Protein 1X3E (pdb70)

Foldseek 3Di:
DFAKDKAKAFWQFQWDWDADPVGKIKTKTKGWGWDDPVDDTDDTDIAIEMETHVQNVCSNVPGGGGFIKMWMFTKDKDWDDDPDIDMDIHGHTPDMDGDPPPHDDDDDDD/DDFAKDKAKAFWQWQWDWDADPVRKIKTKTKGWGWDWDQPPPDDGIDTDDTDIAIEMEIHPLRVVSNVPGGGGFIKMWMFGWDWDWDADPVGDIDIDIHGHTPDMDGDPPPHDDDDDDD

Nearest PDB structures (foldseek):
  1x3e-assembly1_A-2  TM=1.009E+00  e=1.153E-20  Mycolicibacterium smegmatis
  7ym1-assembly1_B  TM=8.583E-01  e=1.745E-10  Staphylococcus aureus subsp. aureus ED98
  6bhw-assembly1_A  TM=8.903E-01  e=6.611E-10  Bacillus subtilis subsp. subtilis str. 168
  5odn-assembly1_F  TM=8.442E-01  e=5.343E-10  Salinibacter ruber DSM 13855
  6irq-assembly1_C  TM=8.441E-01  e=3.998E-08  Pseudomonas aeruginosa PAO1

Sequence (229 aa):
GDTTITVVGNLTADPELRFTPSGAAVANFTVASTPRMEWKDGEALFLRCNIWREAAENVAESLTRGSRVIVTGRLKQRSFETREKRTVVEVEVDEIGPSLRYATAKVNKAAGDTTITVVGNLTADPELRFTPSGAAVANFTVASTPRMFDRQSGEWKDGEALFLRCNIWREAAENVAESLTRGSRVIVTGRLKQRSFETREGEKRTVVEVEVDEIGPSLRYATAKVNKA

Structure (mmCIF, N/CA/C/O backbone):
data_1X3E
#
_entry.id   1X3E
#
_cell.length_a   78.620
_cell.length_b   78.620
_cell.length_c   79.834
_cell.angle_alpha   90.00
_cell.angle_beta   90.00
_cell.angle_gamma   120.00
#
_symmetry.space_group_name_H-M   'P 31 2 1'
#
loop_
_entity.id
_entity.type
_entity.pdbx_description
1 polymer 'Single-strand binding protein'
2 non-polymer 'CADMIUM ION'
3 water water
#
loop_
_atom_site.group_PDB
_atom_site.id
_atom_site.type_symbol
_atom_site.label_atom_id
_atom_site.label_alt_id
_atom_site.label_comp_id
_atom_site.label_asym_id
_atom_site.label_entity_id
_atom_site.label_seq_id
_atom_site.pdbx_PDB_ins_code
_atom_site.Cartn_x
_atom_site.Cartn_y
_atom_site.Cartn_z
_atom_site.occupancy
_atom_site.B_iso_or_equiv
_atom_site.auth_seq_id
_atom_site.auth_comp_id
_atom_site.auth_asym_id
_atom_site.auth_atom_id
_atom_site.pdbx_PDB_model_num
ATOM 1 N N . GLY A 1 3 ? 27.637 22.427 41.690 1.00 30.46 3 GLY A N 1
ATOM 2 C CA . GLY A 1 3 ? 27.997 23.567 42.582 1.00 30.82 3 GLY A CA 1
ATOM 3 C C . GLY A 1 3 ? 27.690 24.891 41.897 1.00 30.50 3 GLY A C 1
ATOM 4 O O . GLY A 1 3 ? 27.813 25.962 42.510 1.00 30.57 3 GLY A O 1
ATOM 5 N N . ASP A 1 4 ? 27.299 24.808 40.623 1.00 29.97 4 ASP A N 1
ATOM 6 C CA . ASP A 1 4 ? 26.967 25.982 39.850 1.00 30.02 4 ASP A CA 1
ATOM 7 C C . ASP A 1 4 ? 25.566 26.371 40.191 1.00 28.42 4 ASP A C 1
ATOM 8 O O . ASP A 1 4 ? 24.687 25.513 40.251 1.00 29.54 4 ASP A O 1
ATOM 13 N N . THR A 1 5 ? 25.363 27.676 40.335 1.00 25.90 5 THR A N 1
ATOM 14 C CA . THR A 1 5 ? 24.080 28.240 40.655 1.00 24.05 5 THR A CA 1
ATOM 15 C C . THR A 1 5 ? 23.344 28.408 39.364 1.00 24.10 5 THR A C 1
ATOM 16 O O . THR A 1 5 ? 23.794 29.116 38.499 1.00 23.30 5 THR A O 1
ATOM 20 N N . THR A 1 6 ? 22.217 27.737 39.223 1.00 24.33 6 THR A N 1
ATOM 21 C CA . THR A 1 6 ? 21.430 27.868 38.019 1.00 25.47 6 THR A CA 1
ATOM 22 C C . THR A 1 6 ? 20.208 28.777 38.237 1.00 25.65 6 THR A C 1
ATOM 23 O O . THR A 1 6 ? 19.755 29.002 39.351 1.00 25.05 6 THR A O 1
ATOM 27 N N . ILE A 1 7 ? 19.698 29.288 37.130 1.00 25.42 7 ILE A N 1
ATOM 28 C CA . ILE A 1 7 ? 18.572 30.165 37.144 1.00 26.06 7 ILE A CA 1
ATOM 29 C C . ILE A 1 7 ? 17.755 29.951 35.893 1.00 25.45 7 ILE A C 1
ATOM 30 O O . ILE A 1 7 ? 18.285 29.608 34.819 1.00 24.16 7 ILE A O 1
ATOM 35 N N . THR A 1 8 ? 16.449 30.107 36.055 1.00 25.24 8 THR A N 1
ATOM 36 C CA . THR A 1 8 ? 15.518 30.150 34.954 1.00 25.62 8 THR A CA 1
ATOM 37 C C . THR A 1 8 ? 14.900 31.536 34.988 1.00 26.16 8 THR A C 1
ATOM 38 O O . THR A 1 8 ? 14.444 31.990 36.037 1.00 26.14 8 THR A O 1
ATOM 42 N N . VAL A 1 9 ? 14.938 32.239 33.860 1.00 26.08 9 VAL A N 1
ATOM 43 C CA . VAL A 1 9 ? 14.245 33.515 33.745 1.00 26.11 9 VAL A CA 1
ATOM 44 C C . VAL A 1 9 ? 13.333 33.577 32.524 1.00 25.94 9 VAL A C 1
ATOM 45 O O . VAL A 1 9 ? 13.680 33.103 31.435 1.00 24.69 9 VAL A O 1
ATOM 49 N N . VAL A 1 10 ? 12.153 34.158 32.743 1.00 25.20 10 VAL A N 1
ATOM 50 C CA . VAL A 1 10 ? 11.167 34.402 31.701 1.00 25.82 10 VAL A CA 1
ATOM 51 C C . VAL A 1 10 ? 11.043 35.926 31.524 1.00 25.63 10 VAL A C 1
ATOM 52 O O . VAL A 1 10 ? 10.814 36.662 32.484 1.00 26.29 10 VAL A O 1
ATOM 56 N N . GLY A 1 11 ? 11.165 36.402 30.300 1.00 25.37 11 GLY A N 1
ATOM 57 C CA . GLY A 1 11 ? 10.960 37.826 30.063 1.00 25.18 11 GLY A CA 1
ATOM 58 C C . GLY A 1 11 ? 11.100 38.191 28.612 1.00 24.37 11 GLY A C 1
ATOM 59 O O . GLY A 1 11 ? 11.059 37.315 27.769 1.00 23.97 11 GLY A O 1
ATOM 60 N N . ASN A 1 12 ? 11.239 39.481 28.329 1.00 24.07 12 ASN A N 1
ATOM 61 C CA . ASN A 1 12 ? 11.306 39.982 26.965 1.00 24.02 12 ASN A CA 1
ATOM 62 C C . ASN A 1 12 ? 12.661 40.590 26.615 1.00 23.72 12 ASN A C 1
ATOM 63 O O . ASN A 1 12 ? 13.270 41.296 27.425 1.00 23.28 12 ASN A O 1
ATOM 68 N N . LEU A 1 13 ? 13.151 40.311 25.404 1.00 23.19 13 LEU A N 1
ATOM 69 C CA . LEU A 1 13 ? 14.441 40.855 25.009 1.00 23.62 13 LEU A CA 1
ATOM 70 C C . LEU A 1 13 ? 14.306 42.361 25.009 1.00 23.27 13 LEU A C 1
ATOM 71 O O . LEU A 1 13 ? 13.308 42.885 24.482 1.00 21.95 13 LEU A O 1
ATOM 76 N N . THR A 1 14 ? 15.288 43.067 25.568 1.00 23.17 14 THR A N 1
ATOM 77 C CA . THR A 1 14 ? 15.217 44.530 25.554 1.00 24.08 14 THR A CA 1
ATOM 78 C C . THR A 1 14 ? 15.583 45.052 24.181 1.00 24.51 14 THR A C 1
ATOM 79 O O . THR A 1 14 ? 15.302 46.205 23.850 1.00 24.88 14 THR A O 1
ATOM 83 N N . ALA A 1 15 ? 16.289 44.231 23.419 1.00 25.37 15 ALA A N 1
ATOM 84 C CA . ALA A 1 15 ? 16.759 44.622 22.087 1.00 25.77 15 ALA A CA 1
ATOM 85 C C . ALA A 1 15 ? 17.069 43.380 21.319 1.00 25.90 15 ALA A C 1
ATOM 86 O O . ALA A 1 15 ? 17.208 42.306 21.915 1.00 25.89 15 ALA A O 1
ATOM 88 N N . ASP A 1 16 ? 17.159 43.536 20.001 1.00 25.63 16 ASP A N 1
ATOM 89 C CA . ASP A 1 16 ? 17.542 42.464 19.107 1.00 26.27 16 ASP A CA 1
ATOM 90 C C . ASP A 1 16 ? 18.885 41.888 19.566 1.00 26.20 16 ASP A C 1
ATOM 91 O O . ASP A 1 16 ? 19.781 42.644 19.973 1.00 26.06 16 ASP A O 1
ATOM 96 N N . PRO A 1 17 ? 19.026 40.568 19.507 1.00 26.13 17 PRO A N 1
ATOM 97 C CA . PRO A 1 17 ? 20.288 39.927 19.902 1.00 26.69 17 PRO A CA 1
ATOM 98 C C . PRO A 1 17 ? 21.432 40.425 18.998 1.00 26.81 17 PRO A C 1
ATOM 99 O O . PRO A 1 17 ? 21.209 40.638 17.796 1.00 26.09 17 PRO A O 1
ATOM 103 N N . GLU A 1 18 ? 22.607 40.646 19.579 1.00 26.70 18 GLU A N 1
ATOM 104 C CA . GLU A 1 18 ? 23.775 41.092 18.820 1.00 27.02 18 GLU A CA 1
ATOM 105 C C . GLU A 1 18 ? 24.660 39.877 18.584 1.00 26.60 18 GLU A C 1
ATOM 106 O O . GLU A 1 18 ? 25.213 39.311 19.539 1.00 26.74 18 GLU A O 1
ATOM 112 N N . LEU A 1 19 ? 24.774 39.466 17.324 1.00 26.07 19 LEU A N 1
ATOM 113 C CA . LEU A 1 19 ? 25.618 38.342 16.935 1.00 26.17 19 LEU A CA 1
ATOM 114 C C . LEU A 1 19 ? 27.009 38.795 16.493 1.00 26.72 19 LEU A C 1
ATOM 115 O O . LEU A 1 19 ? 27.161 39.686 15.636 1.00 26.24 19 LEU A O 1
ATOM 120 N N . ARG A 1 20 ? 28.015 38.155 17.073 1.00 27.27 20 ARG A N 1
ATOM 121 C CA . ARG A 1 20 ? 29.400 38.356 16.663 1.00 28.05 20 ARG A CA 1
ATOM 122 C C . ARG A 1 20 ? 30.152 37.046 16.509 1.00 28.11 20 ARG A C 1
ATOM 123 O O . ARG A 1 20 ? 29.635 35.979 16.791 1.00 27.80 20 ARG A O 1
ATOM 131 N N . PHE A 1 21 ? 31.394 37.151 16.057 1.00 29.05 21 PHE A N 1
ATOM 132 C CA . PHE A 1 21 ? 32.294 36.000 15.941 1.00 29.27 21 PHE A CA 1
ATOM 133 C C . PHE A 1 21 ? 33.612 36.331 16.630 1.00 28.97 21 PHE A C 1
ATOM 134 O O . PHE A 1 21 ? 34.175 37.393 16.415 1.00 29.63 21 PHE A O 1
ATOM 142 N N . THR A 1 22 ? 34.068 35.457 17.515 1.00 28.69 22 THR A N 1
ATOM 143 C CA . THR A 1 22 ? 35.345 35.673 18.177 1.00 28.50 22 THR A CA 1
ATOM 144 C C . THR A 1 22 ? 36.392 35.718 17.072 1.00 28.37 22 THR A C 1
ATOM 145 O O . THR A 1 22 ? 36.123 35.271 15.958 1.00 28.13 22 THR A O 1
ATOM 149 N N . PRO A 1 23 ? 37.580 36.245 17.348 1.00 28.44 23 PRO A N 1
ATOM 150 C CA . PRO A 1 23 ? 38.666 36.164 16.363 1.00 28.55 23 PRO A CA 1
ATOM 151 C C . PRO A 1 23 ? 38.886 34.715 15.873 1.00 28.55 23 PRO A C 1
ATOM 152 O O . PRO A 1 23 ? 39.286 34.513 14.724 1.00 28.38 23 PRO A O 1
ATOM 156 N N . SER A 1 24 ? 38.591 33.740 16.737 1.00 28.53 24 SER A N 1
ATOM 157 C CA . SER A 1 24 ? 38.705 32.311 16.417 1.00 28.48 24 SER A CA 1
ATOM 158 C C . SER A 1 24 ? 37.698 31.819 15.372 1.00 28.13 24 SER A C 1
ATOM 159 O O . SER A 1 24 ? 37.951 30.838 14.674 1.00 28.39 24 SER A O 1
ATOM 162 N N . GLY A 1 25 ? 36.560 32.492 15.276 1.00 27.57 25 GLY A N 1
ATOM 163 C CA . GLY A 1 25 ? 35.523 32.145 14.318 1.00 27.34 25 GLY A CA 1
ATOM 164 C C . GLY A 1 25 ? 34.243 31.647 14.980 1.00 27.23 25 GLY A C 1
ATOM 165 O O . GLY A 1 25 ? 33.280 31.300 14.288 1.00 27.15 25 GLY A O 1
ATOM 166 N N . ALA A 1 26 ? 34.234 31.627 16.316 1.00 26.94 26 ALA A N 1
ATOM 167 C CA . ALA A 1 26 ? 33.127 31.104 17.108 1.00 26.42 26 ALA A CA 1
ATOM 168 C C . ALA A 1 26 ? 32.022 32.133 17.228 1.00 25.90 26 ALA A C 1
ATOM 169 O O . ALA A 1 26 ? 32.269 33.298 17.538 1.00 25.87 26 ALA A O 1
ATOM 171 N N . ALA A 1 27 ? 30.795 31.684 17.017 1.00 24.82 27 ALA A N 1
ATOM 172 C CA . ALA A 1 27 ? 29.646 32.570 17.062 1.00 24.30 27 ALA A CA 1
ATOM 173 C C . ALA A 1 27 ? 29.269 32.826 18.512 1.00 23.45 27 ALA A C 1
ATOM 174 O O . ALA A 1 27 ? 29.270 31.907 19.326 1.00 23.82 27 ALA A O 1
ATOM 176 N N . VAL A 1 28 ? 28.972 34.076 18.839 1.00 22.45 28 VAL A N 1
ATOM 177 C CA . VAL A 1 28 ? 28.464 34.419 20.163 1.00 21.93 28 VAL A CA 1
ATOM 178 C C . VAL A 1 28 ? 27.316 35.420 20.032 1.00 22.27 28 VAL A C 1
ATOM 179 O O . VAL A 1 28 ? 27.359 36.312 19.185 1.00 21.30 28 VAL A O 1
ATOM 183 N N . ALA A 1 29 ? 26.276 35.243 20.852 1.00 22.77 29 ALA A N 1
ATOM 184 C CA . ALA A 1 29 ? 25.152 36.172 20.905 1.00 23.42 29 ALA A CA 1
ATOM 185 C C . ALA A 1 29 ? 24.985 36.773 22.287 1.00 23.81 29 ALA A C 1
ATOM 186 O O . ALA A 1 29 ? 25.000 36.065 23.292 1.00 24.99 29 ALA A O 1
ATOM 188 N N . ASN A 1 30 ? 24.760 38.076 22.327 1.00 23.47 30 ASN A N 1
ATOM 189 C CA . ASN A 1 30 ? 24.467 38.754 23.560 1.00 23.43 30 ASN A CA 1
ATOM 190 C C . ASN A 1 30 ? 23.074 39.361 23.484 1.00 23.94 30 ASN A C 1
ATOM 191 O O . ASN A 1 30 ? 22.701 39.956 22.481 1.00 23.79 30 ASN A O 1
ATOM 196 N N . PHE A 1 31 ? 22.322 39.198 24.556 1.00 24.06 31 PHE A N 1
ATOM 197 C CA . PHE A 1 31 ? 21.019 39.817 24.687 1.00 24.82 31 PHE A CA 1
ATOM 198 C C . PHE A 1 31 ? 20.694 40.007 26.16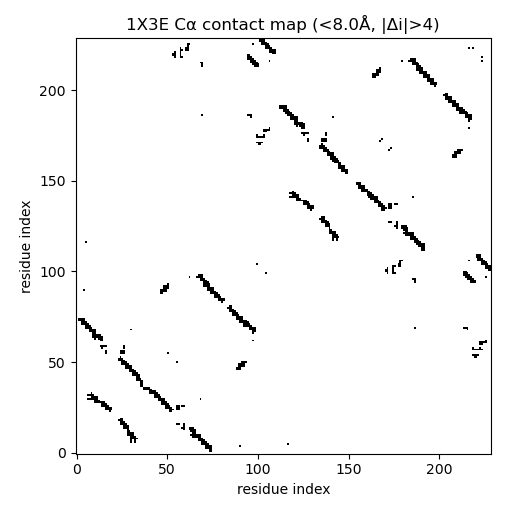3 1.00 25.02 31 PHE A C 1
ATOM 199 O O . PHE A 1 31 ? 21.225 39.319 27.016 1.00 24.98 31 PHE A O 1
ATOM 207 N N . THR A 1 32 ? 19.768 40.910 26.456 1.00 25.78 32 THR A N 1
ATOM 208 C CA . THR A 1 32 ? 19.341 41.126 27.809 1.00 25.16 32 THR A CA 1
ATOM 209 C C . THR A 1 32 ? 17.880 40.812 27.952 1.00 25.38 32 THR A C 1
ATOM 210 O O . THR A 1 32 ? 17.063 41.302 27.202 1.00 26.06 32 THR A O 1
ATOM 214 N N . VAL A 1 33 ? 17.548 40.007 28.953 1.00 25.33 33 VAL A N 1
ATOM 215 C CA . VAL A 1 33 ? 16.164 39.659 29.243 1.00 25.73 33 VAL A CA 1
ATOM 216 C C . VAL A 1 33 ? 15.592 40.577 30.337 1.00 25.24 33 VAL A C 1
ATOM 217 O O . VAL A 1 33 ? 16.135 40.651 31.439 1.00 24.39 33 VAL A O 1
ATOM 221 N N . ALA A 1 34 ? 14.512 41.283 30.005 1.00 24.50 34 ALA A N 1
ATOM 222 C CA . ALA A 1 34 ? 13.764 42.075 30.976 1.00 24.29 34 ALA A CA 1
ATOM 223 C C . ALA A 1 34 ? 12.603 41.259 31.509 1.00 23.51 34 ALA A C 1
ATOM 224 O O . ALA A 1 34 ? 11.718 40.876 30.768 1.00 23.56 34 ALA A O 1
ATOM 226 N N . SER A 1 35 ? 12.631 40.962 32.781 1.00 23.05 35 SER A N 1
ATOM 227 C CA . SER A 1 35 ? 11.577 40.193 33.393 1.00 23.60 35 SER A CA 1
ATOM 228 C C . SER A 1 35 ? 10.743 41.149 34.235 1.00 24.02 35 SER A C 1
ATOM 229 O O . SER A 1 35 ? 11.210 41.654 35.203 1.00 22.41 35 SER A O 1
ATOM 232 N N . THR A 1 36 ? 9.508 41.398 33.843 1.00 25.19 36 THR A N 1
ATOM 233 C CA . THR A 1 36 ? 8.634 42.285 34.599 1.00 25.82 36 THR A CA 1
ATOM 234 C C . THR A 1 36 ? 7.488 41.429 35.124 1.00 25.55 36 THR A C 1
ATOM 235 O O . THR A 1 36 ? 6.558 41.077 34.380 1.00 25.88 36 THR A O 1
ATOM 239 N N . PRO A 1 37 ? 7.577 41.066 36.397 1.00 24.92 37 PRO A N 1
ATOM 240 C CA . PRO A 1 37 ? 6.486 40.357 37.062 1.00 25.23 37 PRO A CA 1
ATOM 241 C C . PRO A 1 37 ? 5.227 41.227 37.061 1.00 25.15 37 PRO A C 1
ATOM 242 O O . PRO A 1 37 ? 5.362 42.448 37.089 1.00 24.44 37 PRO A O 1
ATOM 246 N N . ARG A 1 38 ? 4.053 40.601 37.006 1.00 25.64 38 ARG A N 1
ATOM 247 C CA . ARG A 1 38 ? 2.764 41.280 37.204 1.00 25.94 38 ARG A CA 1
ATOM 248 C C . ARG A 1 38 ? 1.839 40.419 38.073 1.00 26.08 38 ARG A C 1
ATOM 249 O O . ARG A 1 38 ? 1.969 39.192 38.110 1.00 26.11 38 ARG A O 1
ATOM 251 N N . MET A 1 39 ? 0.914 41.061 38.779 1.00 26.34 39 MET A N 1
ATOM 252 C CA . MET A 1 39 ? -0.108 40.345 39.563 1.00 26.62 39 MET A CA 1
ATOM 253 C C . MET A 1 39 ? -1.423 41.090 39.558 1.00 26.37 39 MET A C 1
ATOM 254 O O . MET A 1 39 ? -2.412 40.573 40.058 1.00 27.00 39 MET A O 1
ATOM 256 N N . GLU A 1 46 ? -2.960 42.372 35.246 1.00 29.46 46 GLU A N 1
ATOM 257 C CA . GLU A 1 46 ? -3.288 43.721 34.790 1.00 29.37 46 GLU A CA 1
ATOM 258 C C . GLU A 1 46 ? -3.522 44.678 35.966 1.00 29.37 46 GLU A C 1
ATOM 259 O O . GLU A 1 46 ? -4.509 45.421 36.014 1.00 29.27 46 GLU A O 1
ATOM 261 N N . TRP A 1 47 ? -2.590 44.637 36.908 1.00 29.41 47 TRP A N 1
ATOM 262 C CA . TRP A 1 47 ? -2.597 45.496 38.080 1.00 29.34 47 TRP A CA 1
ATOM 263 C C . TRP A 1 47 ? -1.247 45.320 38.781 1.00 29.54 47 TRP A C 1
ATOM 264 O O . TRP A 1 47 ? -0.896 44.218 39.219 1.00 29.53 47 TRP A O 1
ATOM 266 N N . LYS A 1 48 ? -0.488 46.409 38.837 1.00 29.65 48 LYS A N 1
ATOM 267 C CA . LYS A 1 48 ? 0.792 46.481 39.540 1.00 29.50 48 LYS A CA 1
ATOM 268 C C . LYS A 1 48 ? 1.901 45.614 38.947 1.00 29.45 48 LYS A C 1
ATOM 269 O O . LYS A 1 48 ? 2.006 44.411 39.233 1.00 29.37 48 LYS A O 1
ATOM 275 N N . ASP A 1 49 ? 2.729 46.256 38.120 1.00 29.33 49 ASP A N 1
ATOM 276 C CA . ASP A 1 49 ? 4.036 45.736 37.731 1.00 29.03 49 ASP A CA 1
ATOM 277 C C . ASP A 1 49 ? 4.907 45.662 38.974 1.00 28.80 49 ASP A C 1
ATOM 278 O O . ASP A 1 49 ? 4.828 46.528 39.841 1.00 28.50 49 ASP A O 1
ATOM 283 N N . GLY A 1 50 ? 5.730 44.625 39.062 1.00 28.82 50 GLY A N 1
ATOM 284 C CA . GLY A 1 50 ? 6.769 44.526 40.077 1.00 28.99 50 GLY A CA 1
ATOM 285 C C . GLY A 1 50 ? 8.052 45.154 39.568 1.00 29.08 50 GLY A C 1
ATOM 286 O O . GLY A 1 50 ? 8.061 45.763 38.497 1.00 28.95 50 GLY A O 1
ATOM 287 N N . GLU A 1 51 ? 9.129 45.017 40.334 1.00 29.32 51 GLU A N 1
ATOM 288 C CA . GLU A 1 51 ? 10.425 45.484 39.865 1.00 29.73 51 GLU A CA 1
ATOM 289 C C . GLU A 1 51 ? 10.890 44.633 38.666 1.00 29.80 51 GLU A C 1
ATOM 290 O O . GLU A 1 51 ? 10.749 43.409 38.658 1.00 29.79 51 GLU A O 1
ATOM 292 N N . ALA A 1 52 ? 11.489 45.379 37.746 1.00 30.10 52 ALA A N 1
ATOM 293 C CA . ALA A 1 52 ? 11.772 44.906 36.392 1.00 30.38 52 ALA A CA 1
ATOM 294 C C . ALA A 1 52 ? 13.040 44.044 36.184 1.00 30.83 52 ALA A C 1
ATOM 295 O O . ALA A 1 52 ? 12.944 42.909 35.754 1.00 32.13 52 ALA A O 1
ATOM 297 N N . LEU A 1 53 ? 14.117 43.782 36.878 1.00 30.88 53 LEU A N 1
ATOM 298 C CA . LEU A 1 53 ? 15.140 42.692 36.635 1.00 30.05 53 LEU A CA 1
ATOM 299 C C . LEU A 1 53 ? 15.575 42.515 35.157 1.00 28.48 53 LEU A C 1
ATOM 300 O O . LEU A 1 53 ? 14.872 41.940 34.344 1.00 26.72 53 LEU A O 1
ATOM 305 N N . PHE A 1 54 ? 16.781 42.973 34.837 1.00 27.29 54 PHE A N 1
ATOM 306 C CA . PHE A 1 54 ? 17.338 42.940 33.491 1.00 26.28 54 PHE A CA 1
ATOM 307 C C . PHE A 1 54 ? 18.585 42.089 33.582 1.00 26.60 54 PHE A C 1
ATOM 308 O O . PHE A 1 54 ? 19.579 42.493 34.212 1.00 26.17 54 PHE A O 1
ATOM 316 N N . LEU A 1 55 ? 18.525 40.898 32.989 1.00 25.90 55 LEU A N 1
ATOM 317 C CA . LEU A 1 55 ? 19.644 39.978 33.003 1.00 26.23 55 LEU A CA 1
ATOM 318 C C . LEU A 1 55 ? 20.351 39.899 31.665 1.00 25.60 55 LEU A C 1
ATOM 319 O O . LEU A 1 55 ? 19.799 39.431 30.696 1.00 25.48 55 LEU A O 1
ATOM 324 N N . ARG A 1 56 ? 21.594 40.338 31.660 1.00 24.92 56 ARG A N 1
ATOM 325 C CA . ARG A 1 56 ? 22.500 40.141 30.550 1.00 24.97 56 ARG A CA 1
ATOM 326 C C . ARG A 1 56 ? 22.719 38.649 30.337 1.00 24.76 56 ARG A C 1
ATOM 327 O O . ARG A 1 56 ? 22.951 37.906 31.288 1.00 25.85 56 ARG A O 1
ATOM 335 N N . CYS A 1 57 ? 22.639 38.219 29.088 1.00 25.02 57 CYS A N 1
ATOM 336 C CA . CYS A 1 57 ? 22.773 36.819 28.725 1.00 24.75 57 CYS A CA 1
ATOM 337 C C . CYS A 1 57 ? 23.799 36.672 27.605 1.00 25.17 57 CYS A C 1
ATOM 338 O O . CYS A 1 57 ? 23.852 37.500 26.684 1.00 24.45 57 CYS A O 1
ATOM 341 N N . ASN A 1 58 ? 24.619 35.622 27.696 1.00 26.02 58 ASN A N 1
ATOM 342 C CA . ASN A 1 58 ? 25.453 35.191 26.571 1.00 26.95 58 ASN A CA 1
ATOM 343 C C . ASN A 1 58 ? 25.277 33.695 26.223 1.00 26.54 58 ASN A C 1
ATOM 344 O O . ASN A 1 58 ? 25.061 32.866 27.086 1.00 24.25 58 ASN A O 1
ATOM 349 N N . ILE A 1 59 ? 25.346 33.379 24.928 1.00 26.79 59 ILE A N 1
ATOM 350 C CA . ILE A 1 59 ? 25.234 31.996 24.446 1.00 27.60 59 ILE A CA 1
ATOM 351 C C . ILE A 1 59 ? 26.157 31.789 23.258 1.00 28.62 59 ILE A C 1
ATOM 352 O O . ILE A 1 59 ? 26.480 32.742 22.572 1.00 29.06 59 ILE A O 1
ATOM 357 N N . TRP A 1 60 ? 26.575 30.552 23.017 1.00 29.95 60 TRP A N 1
ATOM 358 C CA . TRP A 1 60 ? 27.615 30.261 22.033 1.00 30.83 60 TRP A CA 1
ATOM 359 C C . TRP A 1 60 ? 27.206 29.208 21.008 1.00 30.46 60 TRP A C 1
ATOM 360 O O . TRP A 1 60 ? 26.227 28.518 21.183 1.00 30.74 60 TRP A O 1
ATOM 371 N N . ARG A 1 61 ? 27.994 29.099 19.942 1.00 30.78 61 ARG A N 1
ATOM 372 C CA . ARG A 1 61 ? 27.859 28.051 18.921 1.00 30.72 61 ARG A CA 1
ATOM 373 C C . ARG A 1 61 ? 26.613 28.247 18.040 1.00 29.86 61 ARG A C 1
ATOM 374 O O . ARG A 1 61 ? 26.182 29.370 17.812 1.00 29.56 61 ARG A O 1
ATOM 382 N N . GLU A 1 62 ? 26.058 27.151 17.540 1.00 29.10 62 GLU A N 1
ATOM 383 C CA . GLU A 1 62 ? 24.906 27.182 16.646 1.00 28.67 62 GLU A CA 1
ATOM 384 C C . GLU A 1 62 ? 23.719 27.871 17.298 1.00 27.12 62 GLU A C 1
ATOM 385 O O . GLU A 1 62 ? 22.966 28.595 16.635 1.00 26.23 62 GLU A O 1
ATOM 391 N N . ALA A 1 63 ? 23.572 27.647 18.605 1.00 25.94 63 ALA A N 1
ATOM 392 C CA . ALA A 1 63 ? 22.510 28.248 19.391 1.00 24.58 63 ALA A CA 1
ATOM 393 C C . ALA A 1 63 ? 22.522 29.764 19.264 1.00 23.77 63 ALA A C 1
ATOM 394 O O . ALA A 1 63 ? 21.460 30.383 19.129 1.00 23.67 63 ALA A O 1
ATOM 396 N N . ALA A 1 64 ? 23.724 30.348 19.343 1.00 22.31 64 ALA A N 1
ATOM 397 C CA . ALA A 1 64 ? 23.951 31.770 19.103 1.00 21.43 64 ALA A CA 1
ATOM 398 C C . ALA A 1 64 ? 23.347 32.223 17.770 1.00 20.84 64 ALA A C 1
ATOM 399 O O . ALA A 1 64 ? 22.556 33.179 17.741 1.00 19.85 64 ALA A O 1
ATOM 401 N N . GLU A 1 65 ? 23.684 31.525 16.688 1.00 20.10 65 GLU A N 1
ATOM 402 C CA . GLU A 1 65 ? 23.118 31.837 15.375 1.00 20.98 65 GLU A CA 1
ATOM 403 C C . GLU A 1 65 ? 21.587 31.633 15.298 1.00 21.60 65 GLU A C 1
ATOM 404 O O . GLU A 1 65 ? 20.882 32.423 14.682 1.00 21.15 65 GLU A O 1
ATOM 410 N N . ASN A 1 66 ? 21.069 30.591 15.939 1.00 22.30 66 ASN A N 1
ATOM 411 C CA . ASN A 1 66 ? 19.631 30.356 15.920 1.00 23.30 66 ASN A CA 1
ATOM 412 C C . ASN A 1 66 ? 18.842 31.457 16.675 1.00 23.81 66 ASN A C 1
ATOM 413 O O . ASN A 1 66 ? 17.759 31.871 16.252 1.00 23.43 66 ASN A O 1
ATOM 418 N N . VAL A 1 67 ? 19.425 31.940 17.757 1.00 24.65 67 VAL A N 1
ATOM 419 C CA . VAL A 1 67 ? 18.873 33.032 18.544 1.00 24.94 67 VAL A CA 1
ATOM 420 C C . VAL A 1 67 ? 18.785 34.293 17.674 1.00 25.64 67 VAL A C 1
ATOM 421 O O . VAL A 1 67 ? 17.741 34.952 17.629 1.00 25.48 67 VAL A O 1
ATOM 425 N N . ALA A 1 68 ? 19.883 34.621 16.987 1.00 25.78 68 ALA A N 1
ATOM 426 C CA . ALA A 1 68 ? 19.980 35.842 16.203 1.00 26.13 68 ALA A CA 1
ATOM 427 C C . ALA A 1 68 ? 19.003 35.812 15.034 1.00 27.16 68 ALA A C 1
ATOM 428 O O . ALA A 1 68 ? 18.440 36.843 14.641 1.00 27.43 68 ALA A O 1
ATOM 430 N N . GLU A 1 69 ? 18.813 34.622 14.478 1.00 27.42 69 GLU A N 1
ATOM 431 C CA . GLU A 1 69 ? 17.880 34.412 13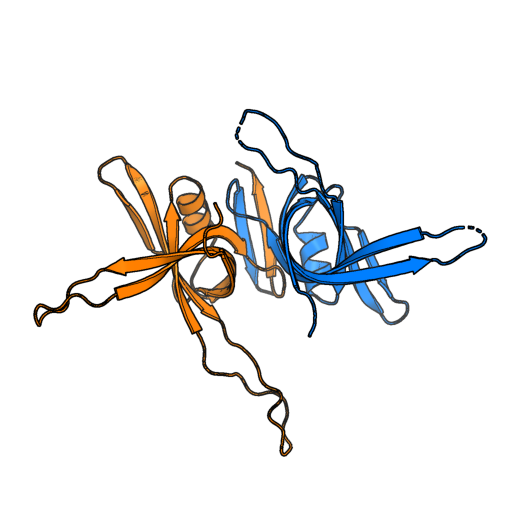.381 1.00 27.74 69 GLU A CA 1
ATOM 432 C C . GLU A 1 69 ? 16.402 34.403 13.823 1.00 27.37 69 GLU A C 1
ATOM 433 O O . GLU A 1 69 ? 15.528 34.777 13.050 1.00 25.70 69 GLU A O 1
ATOM 439 N N . SER A 1 70 ? 16.141 33.992 15.061 1.00 26.20 70 SER A N 1
ATOM 440 C CA . SER A 1 70 ? 14.778 33.683 15.496 1.00 26.68 70 SER A CA 1
ATOM 441 C C . SER A 1 70 ? 14.164 34.728 16.411 1.00 26.24 70 SER A C 1
ATOM 442 O O . SER A 1 70 ? 12.957 34.815 16.486 1.00 27.19 70 SER A O 1
ATOM 445 N N . LEU A 1 71 ? 14.975 35.507 17.124 1.00 25.99 71 LEU A N 1
ATOM 446 C CA . LEU A 1 71 ? 14.457 36.388 18.172 1.00 24.83 71 LEU A CA 1
ATOM 447 C C . LEU A 1 71 ? 14.773 37.843 17.866 1.00 25.35 71 LEU A C 1
ATOM 448 O O . LEU A 1 71 ? 15.767 38.156 17.209 1.00 24.45 71 LEU A O 1
ATOM 453 N N . THR A 1 72 ? 13.918 38.724 18.373 1.00 25.36 72 THR A N 1
ATOM 454 C CA . THR A 1 72 ? 14.089 40.150 18.232 1.00 25.56 72 THR A CA 1
ATOM 455 C C . THR A 1 72 ? 13.752 40.865 19.526 1.00 25.65 72 THR A C 1
ATOM 456 O O . THR A 1 72 ? 13.308 40.246 20.502 1.00 24.75 72 THR A O 1
ATOM 460 N N . ARG A 1 73 ? 13.938 42.180 19.499 1.00 25.57 73 ARG A N 1
ATOM 461 C CA . ARG A 1 73 ? 13.448 43.055 20.543 1.00 26.76 73 ARG A CA 1
ATOM 462 C C . ARG A 1 73 ? 11.972 42.719 20.791 1.00 26.11 73 ARG A C 1
ATOM 463 O O . ARG A 1 73 ? 11.182 42.666 19.878 1.00 25.33 73 ARG A O 1
ATOM 471 N N . GLY A 1 74 ? 11.649 42.428 22.032 1.00 26.21 74 GLY A N 1
ATOM 472 C CA . GLY A 1 74 ? 10.280 42.221 22.435 1.00 26.61 74 GLY A CA 1
ATOM 473 C C . GLY A 1 74 ? 9.913 40.760 22.577 1.00 26.51 74 GLY A C 1
ATOM 474 O O . GLY A 1 74 ? 8.934 40.463 23.246 1.00 27.31 74 GLY A O 1
ATOM 475 N N . SER A 1 75 ? 10.681 39.874 21.945 1.00 26.27 75 SER A N 1
ATOM 476 C CA . SER A 1 75 ? 10.405 38.453 21.924 1.00 26.37 75 SER A CA 1
ATOM 477 C C . SER A 1 75 ? 10.390 37.929 23.335 1.00 26.39 75 SER A C 1
ATOM 478 O O . SER A 1 75 ? 11.323 38.181 24.095 1.00 26.89 75 SER A O 1
ATOM 481 N N . ARG A 1 76 ? 9.336 37.190 23.671 1.00 25.83 76 ARG A N 1
ATOM 482 C CA . ARG A 1 76 ? 9.193 36.577 24.981 1.00 25.17 76 ARG A CA 1
ATOM 483 C C . ARG A 1 76 ? 9.908 35.253 24.975 1.00 24.84 76 ARG A C 1
ATOM 484 O O . ARG A 1 76 ? 9.698 34.414 24.098 1.00 25.39 76 ARG A O 1
ATOM 492 N N . VAL A 1 77 ? 10.781 35.074 25.949 1.00 24.84 77 VAL A N 1
ATOM 493 C CA . VAL A 1 77 ? 11.698 33.961 25.973 1.00 24.47 77 VAL A CA 1
ATOM 494 C C . VAL A 1 77 ? 11.754 33.297 27.320 1.00 24.46 77 VAL A C 1
ATOM 495 O O . VAL A 1 77 ? 11.478 33.897 28.339 1.00 24.37 77 VAL A O 1
ATOM 499 N N . ILE A 1 78 ? 12.122 32.029 27.297 1.00 24.81 78 ILE A N 1
ATOM 500 C CA 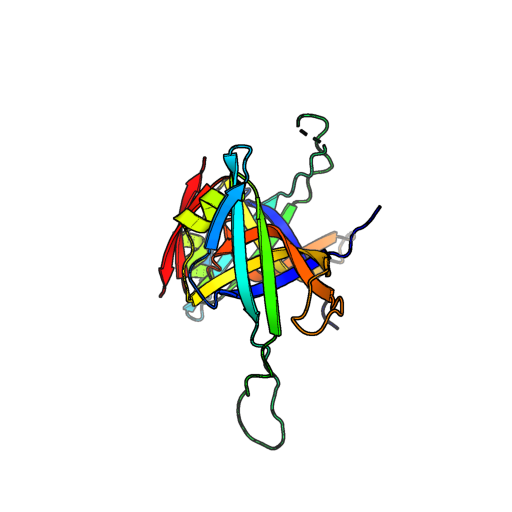. ILE A 1 78 ? 12.395 31.242 28.490 1.00 24.62 78 ILE A CA 1
ATOM 501 C C . ILE A 1 78 ? 13.883 30.924 28.408 1.00 24.66 78 ILE A C 1
ATOM 502 O O . ILE A 1 78 ? 14.327 30.377 27.411 1.00 24.79 78 ILE A O 1
ATOM 507 N N . VAL A 1 79 ? 14.628 31.263 29.459 1.00 24.06 79 VAL A N 1
ATOM 508 C CA . VAL A 1 79 ? 16.069 31.113 29.494 1.00 24.30 79 VAL A CA 1
ATOM 509 C C . VAL A 1 79 ? 16.472 30.382 30.760 1.00 24.15 79 VAL A C 1
ATOM 510 O O . VAL A 1 79 ? 16.061 30.768 31.846 1.00 24.10 79 VAL A O 1
ATOM 514 N N . THR A 1 80 ? 17.257 29.317 30.607 1.00 23.59 80 THR A N 1
ATOM 515 C CA . THR A 1 80 ? 17.911 28.679 31.750 1.00 24.01 80 THR A CA 1
ATOM 516 C C . THR A 1 80 ? 19.431 28.657 31.518 1.00 23.72 80 THR A C 1
ATOM 517 O O . THR A 1 80 ? 19.878 28.497 30.386 1.00 24.30 80 THR A O 1
ATOM 521 N N . GLY A 1 81 ? 20.196 28.853 32.582 1.00 23.25 81 GLY A N 1
ATOM 522 C CA . GLY A 1 81 ? 21.631 28.926 32.520 1.00 22.77 81 GLY A CA 1
ATOM 523 C C . GLY A 1 81 ? 22.248 29.094 33.887 1.00 23.58 81 GLY A C 1
ATOM 524 O O . GLY A 1 81 ? 21.604 28.898 34.919 1.00 23.05 81 GLY A O 1
ATOM 525 N N . ARG A 1 82 ? 23.542 29.402 33.887 1.00 23.75 82 ARG A N 1
ATOM 526 C CA . ARG A 1 82 ? 24.310 29.540 35.092 1.00 24.62 82 ARG A CA 1
ATOM 527 C C . ARG A 1 82 ? 24.499 31.018 35.375 1.00 23.02 82 ARG A C 1
ATOM 528 O O . ARG A 1 82 ? 24.843 31.797 34.502 1.00 21.62 82 ARG A O 1
ATOM 536 N N . LEU A 1 83 ? 24.258 31.368 36.618 1.00 22.18 83 LEU A N 1
ATOM 537 C CA . LEU A 1 83 ? 24.388 32.734 37.081 1.00 22.77 83 LEU A CA 1
ATOM 538 C C . LEU A 1 83 ? 25.846 33.014 37.389 1.00 22.37 83 LEU A C 1
ATOM 539 O O . LEU A 1 83 ? 26.499 32.285 38.121 1.00 22.32 83 LEU A O 1
ATOM 544 N N . LYS A 1 84 ? 26.335 34.081 36.791 1.00 22.22 84 LYS A N 1
ATOM 545 C CA . LYS A 1 84 ? 27.685 34.504 36.967 1.00 22.64 84 LYS A CA 1
ATOM 546 C C . LYS A 1 84 ? 27.715 35.943 37.432 1.00 21.64 84 LYS A C 1
ATOM 547 O O . LYS A 1 84 ? 26.854 36.734 37.131 1.00 22.20 84 LYS A O 1
ATOM 553 N N . GLN A 1 85 ? 28.787 36.244 38.131 1.00 21.45 85 GLN A N 1
ATOM 554 C CA . GLN A 1 85 ? 29.015 37.519 38.758 1.00 21.62 85 GLN A CA 1
ATOM 555 C C . GLN A 1 85 ? 30.481 37.913 38.602 1.00 22.12 85 GLN A C 1
ATOM 556 O O . GLN A 1 85 ? 31.384 37.091 38.725 1.00 22.03 85 GLN A O 1
ATOM 562 N N . ARG A 1 86 ? 30.687 39.202 38.372 1.00 22.80 86 ARG A N 1
ATOM 563 C CA . ARG A 1 86 ? 31.995 39.812 38.343 1.00 23.51 86 ARG A CA 1
ATOM 564 C C . ARG A 1 86 ? 32.042 41.008 39.285 1.00 23.67 86 ARG A C 1
ATOM 565 O O . ARG A 1 86 ? 31.059 41.727 39.401 1.00 22.88 86 ARG A O 1
ATOM 573 N N . SER A 1 87 ? 33.183 41.224 39.939 1.00 24.06 87 SER A N 1
ATOM 574 C CA . SER A 1 87 ? 33.452 42.480 40.649 1.00 24.86 87 SER A CA 1
ATOM 575 C C . SER A 1 87 ? 34.655 43.231 40.034 1.00 25.42 87 SER A C 1
ATOM 576 O O . SER A 1 87 ? 35.719 42.672 39.779 1.00 25.00 87 SER A O 1
ATOM 579 N N . PHE A 1 88 ? 34.422 44.503 39.750 1.00 26.42 88 PHE A N 1
ATOM 580 C CA . PHE A 1 88 ? 35.433 45.418 39.262 1.00 26.91 88 PHE A CA 1
ATOM 581 C C . PHE A 1 88 ? 35.753 46.308 40.439 1.00 28.06 88 PHE A C 1
ATOM 582 O O . PHE A 1 88 ? 35.012 47.232 40.814 1.00 27.64 88 PHE A O 1
ATOM 590 N N . GLU A 1 89 ? 36.868 45.935 41.040 1.00 29.04 89 GLU A N 1
ATOM 591 C CA . GLU A 1 89 ? 37.307 46.406 42.322 1.00 29.88 89 GLU A CA 1
ATOM 592 C C . GLU A 1 89 ? 38.234 47.543 41.904 1.00 30.40 89 GLU A C 1
ATOM 593 O O . GLU A 1 89 ? 38.988 47.384 40.934 1.00 30.81 89 GLU A O 1
ATOM 599 N N . THR A 1 90 ? 38.169 48.700 42.554 1.00 30.64 90 THR A N 1
ATOM 600 C CA . THR A 1 90 ? 38.565 49.888 41.814 1.00 30.71 90 THR A CA 1
ATOM 601 C C . THR A 1 90 ? 38.923 51.147 42.587 1.00 30.83 90 THR A C 1
ATOM 602 O O . THR A 1 90 ? 38.970 51.174 43.822 1.00 30.87 90 THR A O 1
ATOM 604 N N . ARG A 1 91 ? 39.229 52.166 41.785 1.00 31.03 91 ARG A N 1
ATOM 605 C CA . ARG A 1 91 ? 39.617 53.509 42.224 1.00 31.33 91 ARG A CA 1
ATOM 606 C C . ARG A 1 91 ? 38.803 54.062 43.394 1.00 31.30 91 ARG A C 1
ATOM 607 O O . ARG A 1 91 ? 39.101 55.147 43.906 1.00 31.37 91 ARG A O 1
ATOM 615 N N . GLU A 1 94 ? 36.284 52.062 45.167 1.00 26.18 94 GLU A N 1
ATOM 616 C CA . GLU A 1 94 ? 35.154 52.085 44.242 1.00 26.23 94 GLU A CA 1
ATOM 617 C C . GLU A 1 94 ? 34.815 50.652 43.779 1.00 26.29 94 GLU A C 1
ATOM 618 O O . GLU A 1 94 ? 35.586 50.033 43.045 1.00 26.30 94 GLU A O 1
ATOM 624 N N . LYS A 1 95 ? 33.665 50.131 44.210 1.00 25.88 95 LYS A N 1
ATOM 625 C CA . LYS A 1 95 ? 33.314 48.730 43.991 1.00 25.97 95 LYS A CA 1
ATOM 626 C C . LYS A 1 95 ? 32.125 48.605 43.058 1.00 24.96 95 LYS A C 1
ATOM 627 O O . LYS A 1 95 ? 31.104 49.228 43.270 1.00 25.44 95 LYS A O 1
ATOM 633 N N . ARG A 1 96 ? 32.283 47.812 42.014 1.00 23.85 96 ARG A N 1
ATOM 634 C CA . ARG A 1 96 ? 31.272 47.676 40.974 1.00 23.47 96 ARG A CA 1
ATOM 635 C C . ARG A 1 96 ? 31.073 46.182 40.675 1.00 22.95 96 ARG A C 1
ATOM 636 O O . ARG A 1 96 ? 32.045 45.458 40.492 1.00 21.20 96 ARG A O 1
ATOM 644 N N . THR A 1 97 ? 29.816 45.723 40.673 1.00 22.14 97 THR A N 1
ATOM 645 C CA . THR A 1 97 ? 29.508 44.358 40.284 1.00 22.32 97 THR A CA 1
ATOM 646 C C . THR A 1 97 ? 28.481 44.315 39.173 1.00 22.20 97 THR A C 1
ATOM 647 O O . THR A 1 97 ? 27.610 45.188 39.081 1.00 21.91 97 THR A O 1
ATOM 651 N N . VAL A 1 98 ? 28.607 43.297 38.325 1.00 22.14 98 VAL A N 1
ATOM 652 C CA . VAL A 1 98 ? 27.563 42.894 37.389 1.00 22.21 98 VAL A CA 1
ATOM 653 C C . VAL A 1 98 ? 27.297 41.393 37.473 1.00 22.03 98 VAL A C 1
ATOM 654 O O . VAL A 1 98 ? 28.159 40.621 37.866 1.00 21.80 98 VAL A O 1
ATOM 658 N N . VAL A 1 99 ? 26.107 40.993 37.070 1.00 21.58 99 VAL A N 1
ATOM 659 C CA . VAL A 1 99 ? 25.803 39.606 36.866 1.00 22.04 99 VAL A CA 1
ATOM 660 C C . VAL A 1 99 ? 25.571 39.312 35.406 1.00 22.00 99 VAL A C 1
ATOM 661 O O . VAL A 1 99 ? 25.498 40.201 34.575 1.00 22.43 99 VAL A O 1
ATOM 665 N N . GLU A 1 100 ? 25.516 38.034 35.117 1.00 21.95 100 GLU A N 1
ATOM 666 C CA . GLU A 1 100 ? 25.270 37.558 33.791 1.00 22.30 100 GLU A CA 1
ATOM 667 C C . GLU A 1 100 ? 24.892 36.062 33.866 1.00 22.01 100 GLU A C 1
ATOM 668 O O . GLU A 1 100 ? 25.305 35.344 34.776 1.00 21.89 100 GLU A O 1
ATOM 67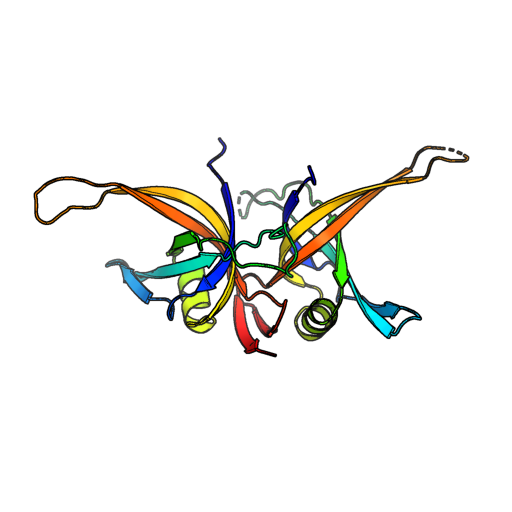4 N N . VAL A 1 101 ? 24.092 35.628 32.902 1.00 22.18 101 VAL A N 1
ATOM 675 C CA . VAL A 1 101 ? 23.659 34.258 32.772 1.00 21.99 101 VAL A CA 1
ATOM 676 C C . VAL A 1 101 ? 24.387 33.662 31.572 1.00 22.41 101 VAL A C 1
ATOM 677 O O . VAL A 1 101 ? 24.280 34.168 30.460 1.00 21.86 101 VAL A O 1
ATOM 681 N N . GLU A 1 102 ? 25.122 32.590 31.813 1.00 22.67 102 GLU A N 1
ATOM 682 C CA . GLU A 1 102 ? 25.697 31.775 30.747 1.00 23.53 102 GLU A CA 1
ATOM 683 C C . GLU A 1 102 ? 24.589 30.821 30.343 1.00 22.22 102 GLU A C 1
ATOM 684 O O . GLU A 1 102 ? 24.275 29.893 31.078 1.00 20.48 102 GLU A O 1
ATOM 690 N N . VAL A 1 103 ? 23.984 31.072 29.198 1.00 21.82 103 VAL A N 1
ATOM 691 C CA . VAL A 1 103 ? 22.771 30.373 28.794 1.00 22.44 103 VAL A CA 1
ATOM 692 C C . VAL A 1 103 ? 23.049 28.919 28.407 1.00 22.61 103 VAL A C 1
ATOM 693 O O . VAL A 1 103 ? 23.885 28.651 27.566 1.00 21.49 103 VAL A O 1
ATOM 697 N N . ASP A 1 104 ? 22.363 27.984 29.056 1.00 23.29 104 ASP A N 1
ATOM 698 C CA . ASP A 1 104 ? 22.325 26.607 28.588 1.00 24.82 104 ASP A CA 1
ATOM 699 C C . ASP A 1 104 ? 21.290 26.371 27.499 1.00 24.42 104 ASP A C 1
ATOM 700 O O . ASP A 1 104 ? 21.608 25.849 26.443 1.00 23.83 104 ASP A O 1
ATOM 705 N N . GLU A 1 105 ? 20.045 26.761 27.746 1.00 24.84 105 GLU A N 1
ATOM 706 C CA . GLU A 1 105 ? 19.019 26.711 26.703 1.00 24.83 105 GLU A CA 1
ATOM 707 C C . GLU A 1 105 ? 18.135 27.922 26.738 1.00 24.72 105 GLU A C 1
ATOM 708 O O . GLU A 1 105 ? 17.959 28.576 27.772 1.00 23.94 105 GLU A O 1
ATOM 714 N N . ILE A 1 106 ? 17.555 28.190 25.577 1.00 24.36 106 ILE A N 1
ATOM 715 C CA . ILE A 1 106 ? 16.670 29.323 25.398 1.00 25.05 106 ILE A CA 1
ATOM 716 C C . ILE A 1 106 ? 15.666 28.931 24.323 1.00 25.38 106 ILE A C 1
ATOM 717 O O . ILE A 1 106 ? 16.011 28.267 23.341 1.00 24.44 106 ILE A O 1
ATOM 722 N N . GLY A 1 107 ? 14.433 29.385 24.508 1.00 25.41 107 GLY A N 1
ATOM 723 C CA . GLY A 1 107 ? 13.396 29.235 23.493 1.00 25.39 107 GLY A CA 1
ATOM 724 C C . GLY A 1 107 ? 12.375 30.329 23.630 1.00 24.63 107 GLY A C 1
ATOM 725 O O . GLY A 1 107 ? 12.232 30.891 24.737 1.00 25.50 107 GLY A O 1
ATOM 726 N N . PRO A 1 108 ? 11.665 30.661 22.553 1.00 24.09 108 PRO A N 1
ATOM 727 C CA . PRO A 1 108 ? 10.585 31.638 22.670 1.00 23.67 108 PRO A CA 1
ATOM 728 C C . PRO A 1 108 ? 9.411 30.970 23.341 1.00 22.85 108 PRO A C 1
ATOM 729 O O . PRO A 1 108 ? 9.097 29.820 23.050 1.00 22.40 108 PRO A O 1
ATOM 733 N N . SER A 1 109 ? 8.803 31.677 24.272 1.00 23.16 109 SER A N 1
ATOM 734 C CA . SER A 1 109 ? 7.621 31.174 24.969 1.00 23.53 109 SER A CA 1
ATOM 735 C C . SER A 1 109 ? 6.425 31.101 24.031 1.00 22.91 109 SER A C 1
ATOM 736 O O . SER A 1 109 ? 6.237 31.981 23.194 1.00 22.70 109 SER A O 1
ATOM 739 N N . LEU A 1 110 ? 5.622 30.063 24.219 1.00 22.67 110 LEU A N 1
ATOM 740 C CA . LEU A 1 110 ? 4.385 29.837 23.484 1.00 22.39 110 LEU A CA 1
ATOM 741 C C . LEU A 1 110 ? 3.161 30.240 24.307 1.00 22.15 110 LEU A C 1
ATOM 742 O O . LEU A 1 110 ? 1.998 29.888 23.997 1.00 21.67 110 LEU A O 1
ATOM 747 N N . ARG A 1 111 ? 3.406 31.006 25.349 1.00 21.60 111 ARG A N 1
ATOM 748 C CA . ARG A 1 111 ? 2.316 31.474 26.179 1.00 23.36 111 ARG A CA 1
ATOM 749 C C . ARG A 1 111 ? 1.387 32.418 25.405 1.00 22.82 111 ARG A C 1
ATOM 750 O O . ARG A 1 111 ? 0.183 32.331 25.497 1.00 21.38 111 ARG A O 1
ATOM 758 N N . TYR A 1 112 ? 1.984 33.331 24.660 1.00 23.75 112 TYR A N 1
ATOM 759 C CA . TYR A 1 112 ? 1.255 34.367 23.965 1.00 24.78 112 TYR A CA 1
ATOM 760 C C . TYR A 1 112 ? 1.606 34.347 22.486 1.00 24.99 112 TYR A C 1
ATOM 761 O O . TYR A 1 112 ? 1.384 35.331 21.796 1.00 25.60 112 TYR A O 1
ATOM 770 N N . ALA A 1 113 ? 2.151 33.236 22.007 1.00 24.09 113 ALA A N 1
ATOM 771 C CA . ALA A 1 113 ? 2.599 33.155 20.628 1.00 24.39 113 ALA A CA 1
ATOM 772 C C . ALA A 1 113 ? 2.694 31.731 20.140 1.00 23.95 113 ALA A C 1
ATOM 773 O O . ALA A 1 113 ? 2.770 30.783 20.913 1.00 22.90 113 ALA A O 1
ATOM 775 N N . THR A 1 114 ? 2.675 31.606 18.828 1.00 24.07 114 THR A N 1
ATOM 776 C CA . THR A 1 114 ? 2.940 30.346 18.180 1.00 24.09 114 THR A CA 1
ATOM 777 C C . THR A 1 114 ? 4.285 30.456 17.515 1.00 24.15 114 THR A C 1
ATOM 778 O O . THR A 1 114 ? 4.812 31.566 17.334 1.00 24.02 114 THR A O 1
ATOM 782 N N . ALA A 1 115 ? 4.832 29.310 17.113 1.00 24.44 115 ALA A N 1
ATOM 783 C CA . ALA A 1 115 ? 6.072 29.299 16.363 1.00 24.50 115 ALA A CA 1
ATOM 784 C C . ALA A 1 115 ? 6.144 28.170 15.332 1.00 25.23 115 ALA A C 1
ATOM 785 O O . ALA A 1 115 ? 5.664 27.049 15.536 1.00 25.69 115 ALA A O 1
ATOM 787 N N . LYS A 1 116 ? 6.715 28.486 14.185 1.00 25.63 116 LYS A N 1
ATOM 788 C CA . LYS A 1 116 ? 7.013 27.472 13.202 1.00 26.12 116 LYS A CA 1
ATOM 789 C C . LYS A 1 116 ? 8.444 27.084 13.530 1.00 26.34 116 LYS A C 1
ATOM 790 O O . LYS A 1 116 ? 9.315 27.931 13.502 1.00 26.17 116 LYS A O 1
ATOM 792 N N . VAL A 1 117 ? 8.671 25.821 13.861 1.00 27.01 117 VAL A N 1
ATOM 793 C CA . VAL A 1 117 ? 9.977 25.353 14.269 1.00 28.23 117 VAL A CA 1
ATOM 794 C C . VAL A 1 117 ? 10.638 24.561 13.155 1.00 29.72 117 VAL A C 1
ATOM 795 O O . VAL A 1 117 ? 9.993 23.775 12.467 1.00 30.35 117 VAL A O 1
ATOM 799 N N . ASN A 1 118 ? 11.938 24.762 12.987 1.00 31.36 118 ASN A N 1
ATOM 800 C CA . ASN A 1 118 ? 12.688 24.099 11.936 1.00 32.91 118 ASN A CA 1
ATOM 801 C C . ASN A 1 118 ? 14.053 23.601 12.416 1.00 34.25 118 ASN A C 1
ATOM 802 O O . ASN A 1 118 ? 14.982 24.385 12.667 1.00 34.54 118 ASN A O 1
ATOM 807 N N . LYS A 1 119 ? 14.141 22.279 12.561 1.00 35.56 119 LYS A N 1
ATOM 808 C CA . LYS A 1 119 ? 15.342 21.602 13.023 1.00 36.41 119 LYS A CA 1
ATOM 809 C C . LYS A 1 119 ? 16.488 21.781 12.036 1.00 37.08 119 LYS A C 1
ATOM 810 O O . LYS A 1 119 ? 16.332 21.548 10.839 1.00 37.07 119 LYS A O 1
ATOM 816 N N . ALA A 1 120 ? 17.627 22.223 12.570 1.00 38.16 120 ALA A N 1
ATOM 817 C CA . ALA A 1 120 ? 18.922 22.187 11.895 1.00 38.66 120 ALA A CA 1
ATOM 818 C C . ALA A 1 120 ? 19.034 23.230 10.769 1.00 39.30 120 ALA A C 1
ATOM 819 O O . ALA A 1 120 ? 20.028 23.253 10.015 1.00 40.34 120 ALA A O 1
ATOM 821 N N . ALA B 1 2 ? 3.074 29.669 50.119 1.00 58.46 2 ALA B N 1
ATOM 822 C CA . ALA B 1 2 ? 3.193 30.827 49.182 1.00 57.08 2 ALA B CA 1
ATOM 823 C C . ALA B 1 2 ? 3.955 30.397 47.940 1.00 55.96 2 ALA B C 1
ATOM 824 O O . ALA B 1 2 ? 3.726 30.938 46.849 1.00 57.88 2 ALA B O 1
ATOM 826 N N . GLY B 1 3 ? 4.876 29.447 48.110 1.00 52.60 3 GLY B N 1
ATOM 827 C CA . GLY B 1 3 ? 5.663 28.903 47.018 1.00 49.55 3 GLY B CA 1
ATOM 828 C C . GLY B 1 3 ? 5.252 27.478 46.691 1.00 46.60 3 GLY B C 1
ATOM 829 O O . GLY B 1 3 ? 5.281 26.584 47.544 1.00 46.40 3 GLY B O 1
ATOM 830 N N . ASP B 1 4 ? 4.851 27.275 45.444 1.00 42.89 4 ASP B N 1
ATOM 831 C CA . ASP B 1 4 ? 4.646 25.942 44.913 1.00 40.02 4 ASP B CA 1
ATOM 832 C C . ASP B 1 4 ? 6.022 25.326 44.594 1.00 36.55 4 ASP B C 1
ATOM 833 O O . ASP B 1 4 ? 7.036 26.031 44.532 1.00 35.71 4 ASP B O 1
ATOM 838 N N . THR B 1 5 ? 6.050 24.014 44.402 1.00 32.34 5 THR B N 1
ATOM 839 C CA . THR B 1 5 ? 7.262 23.349 43.974 1.00 29.37 5 THR B CA 1
ATOM 840 C C . THR B 1 5 ? 7.399 23.479 42.475 1.00 27.58 5 THR B C 1
ATOM 841 O O . THR B 1 5 ? 6.605 22.967 41.714 1.00 26.53 5 THR B O 1
ATOM 845 N N . THR B 1 6 ? 8.452 24.160 42.078 1.00 26.22 6 THR B N 1
ATOM 846 C CA . THR B 1 6 ? 8.618 24.647 40.735 1.00 26.06 6 THR B CA 1
ATOM 847 C C . THR B 1 6 ? 9.722 23.881 40.061 1.00 25.11 6 THR B C 1
ATOM 848 O O . THR B 1 6 ? 10.619 23.376 40.709 1.00 24.76 6 THR B O 1
ATOM 852 N N . ILE B 1 7 ? 9.673 23.805 38.749 1.00 24.67 7 ILE B N 1
ATOM 853 C CA . ILE B 1 7 ? 10.630 23.005 38.017 1.00 24.41 7 ILE B CA 1
ATOM 854 C C . ILE B 1 7 ? 10.864 23.575 36.622 1.00 23.12 7 ILE B C 1
ATOM 855 O O . ILE B 1 7 ? 9.985 24.194 36.032 1.00 20.55 7 ILE B O 1
ATOM 860 N N . THR B 1 8 ? 12.070 23.334 36.116 1.00 22.49 8 THR B N 1
ATOM 861 C CA . THR B 1 8 ? 12.427 23.576 34.722 1.00 23.31 8 THR B CA 1
ATOM 862 C C . THR B 1 8 ? 12.930 22.268 34.097 1.00 23.37 8 THR B C 1
ATOM 863 O O . THR B 1 8 ? 13.815 21.624 34.633 1.00 23.45 8 THR B O 1
ATOM 867 N N . VAL B 1 9 ? 12.352 21.866 32.985 1.00 24.40 9 VAL B N 1
ATOM 868 C CA . VAL B 1 9 ? 12.804 20.690 32.282 1.00 25.49 9 VAL B CA 1
ATOM 869 C C . VAL B 1 9 ? 13.089 20.984 30.840 1.00 25.41 9 VAL B C 1
ATOM 870 O O . VAL B 1 9 ? 12.330 21.672 30.157 1.00 25.35 9 VAL B O 1
ATOM 874 N N . VAL B 1 10 ? 14.147 20.368 30.365 1.00 25.25 10 VAL B N 1
ATOM 875 C CA . VAL B 1 10 ? 14.560 20.468 28.990 1.00 25.48 10 VAL B CA 1
ATOM 876 C C . VAL B 1 10 ? 14.522 19.061 28.432 1.00 25.39 10 VAL B C 1
ATOM 877 O O . VAL B 1 10 ? 14.978 18.096 29.047 1.00 25.39 10 VAL B O 1
ATOM 881 N N . GLY B 1 11 ? 13.952 18.922 27.261 1.00 25.99 11 GLY B N 1
ATOM 882 C CA . GLY B 1 11 ? 13.870 17.595 26.681 1.00 25.82 11 GLY B CA 1
ATOM 883 C C . GLY B 1 11 ? 13.075 17.590 25.408 1.00 25.53 11 GLY B C 1
ATOM 884 O O . GLY B 1 11 ? 12.792 18.630 24.856 1.00 25.11 11 GLY B O 1
ATOM 885 N N . ASN B 1 12 ? 12.737 16.403 24.937 1.00 25.16 12 ASN B N 1
ATOM 886 C CA . ASN B 1 12 ? 11.988 16.262 23.705 1.00 25.00 12 ASN B CA 1
ATOM 887 C C . ASN B 1 12 ? 10.612 15.693 23.988 1.00 24.06 12 ASN B C 1
ATOM 888 O O . ASN B 1 12 ? 10.438 14.890 24.897 1.00 22.94 12 ASN B O 1
ATOM 893 N N . LEU B 1 13 ? 9.621 16.113 23.218 1.00 23.99 13 LEU B N 1
ATOM 894 C CA . LEU B 1 13 ? 8.314 15.489 23.319 1.00 24.73 13 LEU B CA 1
ATOM 895 C C . LEU B 1 13 ? 8.390 14.094 22.744 1.00 24.22 13 LEU B C 1
ATOM 896 O O . LEU B 1 13 ? 8.979 13.895 21.693 1.00 24.53 13 LEU B O 1
ATOM 901 N N . THR B 1 14 ? 7.823 13.123 23.445 1.00 24.42 14 THR B N 1
ATOM 902 C CA . THR B 1 14 ? 7.802 11.748 22.960 1.00 24.20 14 THR B CA 1
ATOM 903 C C . THR B 1 14 ? 6.811 11.553 21.830 1.00 24.61 14 THR B C 1
ATOM 904 O O . THR B 1 14 ? 6.905 10.567 21.100 1.00 25.14 14 THR B O 1
ATOM 908 N N . ALA B 1 15 ? 5.834 12.447 21.725 1.00 25.10 15 ALA B N 1
ATOM 909 C CA . ALA B 1 15 ? 4.801 12.360 20.691 1.00 25.71 15 ALA B CA 1
ATOM 910 C C . ALA B 1 15 ? 4.198 13.727 20.428 1.00 26.39 15 ALA B C 1
ATOM 911 O O . ALA B 1 15 ? 4.375 14.655 21.246 1.00 27.18 15 ALA B O 1
ATOM 913 N N . ASP B 1 16 ? 3.464 13.867 19.322 1.00 26.64 16 ASP B N 1
ATOM 914 C CA . ASP B 1 16 ? 2.681 15.095 19.090 1.00 27.62 16 ASP B CA 1
ATOM 915 C C . ASP B 1 16 ? 1.809 15.427 20.332 1.00 27.60 16 ASP B C 1
ATOM 916 O O . ASP B 1 16 ? 1.237 14.529 20.952 1.00 27.71 16 ASP B O 1
ATOM 921 N N . PRO B 1 17 ? 1.697 16.694 20.702 1.00 27.96 17 PRO B N 1
ATOM 922 C CA . PRO B 1 17 ? 0.815 17.058 21.831 1.00 28.62 17 PRO B CA 1
ATOM 923 C C . PRO B 1 17 ? -0.642 16.595 21.645 1.00 28.19 17 PRO B C 1
ATOM 924 O O . PRO B 1 17 ? -1.200 16.819 20.597 1.00 27.50 17 PRO B O 1
ATOM 928 N N . GLU B 1 18 ? -1.214 15.932 22.645 1.00 28.44 18 GLU B N 1
ATOM 929 C CA . GLU B 1 18 ? -2.618 15.549 22.615 1.00 29.06 18 GLU B CA 1
ATOM 930 C C . GLU B 1 18 ? -3.499 16.729 23.038 1.00 28.04 18 GLU B C 1
ATOM 931 O O . GLU B 1 18 ? -3.421 17.168 24.178 1.00 27.58 18 GLU B O 1
ATOM 937 N N . LEU B 1 19 ? -4.325 17.233 22.117 1.00 26.69 19 LEU B N 1
ATOM 938 C CA . LEU B 1 19 ? -5.222 18.358 22.382 1.00 25.81 19 LEU B CA 1
ATOM 939 C C . LEU B 1 19 ? -6.680 17.915 22.564 1.00 25.33 19 LEU B C 1
ATOM 940 O O . LEU B 1 19 ? -7.258 17.213 21.712 1.00 24.30 19 LEU B O 1
ATOM 945 N N . ARG B 1 20 ? -7.255 18.323 23.693 1.00 24.53 20 ARG B N 1
ATOM 946 C CA . ARG B 1 20 ? -8.654 18.064 24.008 1.00 25.08 20 ARG B CA 1
ATOM 947 C C . ARG B 1 20 ? -9.335 19.384 24.416 1.00 24.03 20 ARG B C 1
ATOM 948 O O . ARG B 1 20 ? -8.698 20.420 24.609 1.00 22.10 20 ARG B O 1
ATOM 956 N N . PHE B 1 21 ? -10.641 19.312 24.557 1.00 23.67 21 PHE B N 1
ATOM 957 C CA . PHE B 1 21 ? -11.449 20.434 25.023 1.00 24.06 21 PHE B CA 1
ATOM 958 C C . PHE B 1 21 ? -12.370 19.918 26.119 1.00 24.37 21 PHE B C 1
ATOM 959 O O . PHE B 1 21 ? -13.020 18.911 25.939 1.00 24.88 21 PHE B O 1
ATOM 967 N N . THR B 1 22 ? -12.382 20.588 27.266 1.00 25.03 22 THR B N 1
ATOM 968 C CA . THR B 1 22 ? -13.314 20.287 28.347 1.00 25.21 22 THR B CA 1
ATOM 969 C C . THR B 1 22 ? -14.735 20.521 27.889 1.00 25.64 22 THR B C 1
ATOM 970 O O . THR B 1 22 ? -14.954 21.141 26.845 1.00 26.11 22 THR B O 1
ATOM 974 N N . PRO B 1 23 ? -15.716 20.078 28.665 1.00 25.69 23 PRO B N 1
ATOM 975 C CA . PRO B 1 23 ? -17.102 20.375 28.304 1.00 25.77 23 PRO B CA 1
ATOM 976 C C . PRO B 1 23 ? -17.378 21.897 28.185 1.00 26.19 23 PRO B C 1
ATOM 977 O O . PRO B 1 23 ? -18.196 22.302 27.348 1.00 24.76 23 PRO B O 1
ATOM 981 N N . SER B 1 24 ? -16.673 22.741 28.954 1.00 26.41 24 SER B N 1
ATOM 982 C CA . SER B 1 24 ? -16.854 24.191 28.801 1.00 27.27 24 SER B CA 1
ATOM 983 C C . SER B 1 24 ? -16.246 24.808 27.519 1.00 26.61 24 SER B C 1
ATOM 984 O O . SER B 1 24 ? -16.452 25.984 27.257 1.00 26.96 24 SER B O 1
ATOM 987 N N . GLY B 1 25 ? -15.471 24.037 26.762 1.00 26.16 25 GLY B N 1
ATOM 988 C CA . GLY B 1 25 ? -14.796 24.536 25.581 1.00 25.62 25 GLY B CA 1
ATOM 989 C C . GLY B 1 25 ? -13.321 24.873 25.860 1.00 25.74 25 GLY B C 1
ATOM 990 O O . GLY B 1 25 ? -12.569 25.082 24.923 1.00 24.73 25 GLY B O 1
ATOM 991 N N . ALA B 1 26 ? -12.903 24.903 27.128 1.00 24.83 26 ALA B N 1
ATOM 992 C CA . ALA B 1 26 ? -11.505 25.162 27.445 1.00 25.12 26 ALA B CA 1
ATOM 993 C C . ALA B 1 26 ? -10.607 24.069 26.901 1.00 25.55 26 ALA B C 1
ATOM 994 O O . ALA B 1 26 ? -10.853 22.881 27.110 1.00 25.83 26 ALA B O 1
ATOM 996 N N . ALA B 1 27 ? -9.542 24.498 26.241 1.00 25.41 27 ALA B N 1
ATOM 997 C CA . ALA B 1 27 ? -8.565 23.606 25.661 1.00 24.85 27 ALA B CA 1
ATOM 998 C C . ALA B 1 27 ? -7.630 23.050 26.759 1.00 24.00 27 ALA B C 1
ATOM 999 O O . ALA B 1 27 ? -7.325 23.737 27.740 1.00 24.53 27 ALA B O 1
ATOM 1001 N N . VAL B 1 28 ? -7.232 21.792 26.605 1.00 22.68 28 VAL B N 1
ATOM 1002 C CA . VAL B 1 28 ? -6.163 21.185 27.398 1.00 22.58 28 VAL B CA 1
ATOM 1003 C C . VAL B 1 28 ? -5.271 20.326 26.499 1.00 21.98 28 VAL B C 1
ATOM 1004 O O . VAL B 1 28 ? -5.760 19.528 25.694 1.00 21.52 28 VAL B O 1
ATOM 1008 N N . ALA B 1 29 ? -3.964 20.523 26.629 1.00 21.58 29 ALA B N 1
ATOM 1009 C CA . ALA B 1 29 ? -2.977 19.753 25.893 1.00 22.05 29 ALA B CA 1
ATOM 1010 C C . ALA B 1 29 ? -2.161 19.006 26.910 1.00 23.11 29 ALA B C 1
ATOM 1011 O O . ALA B 1 29 ? -1.837 19.558 27.946 1.00 23.64 29 ALA B O 1
ATOM 1013 N N . ASN B 1 30 ? -1.846 17.752 26.607 1.00 23.31 30 ASN B N 1
ATOM 1014 C CA . ASN B 1 30 ? -0.968 16.935 27.406 1.00 24.04 30 ASN B CA 1
ATOM 1015 C C . ASN B 1 30 ? 0.115 16.348 26.531 1.00 23.38 30 ASN B C 1
ATOM 1016 O O . ASN B 1 30 ? -0.097 16.065 25.377 1.00 23.20 30 ASN B O 1
ATOM 1021 N N . PHE B 1 31 ? 1.289 16.170 27.102 1.00 23.59 31 PHE B N 1
ATOM 1022 C CA . PHE B 1 31 ? 2.431 15.601 26.399 1.00 23.98 31 PHE B CA 1
ATOM 1023 C C . PHE B 1 31 ? 3.475 15.178 27.430 1.00 24.31 31 PHE B C 1
ATOM 1024 O O . PHE B 1 31 ? 3.400 15.561 28.588 1.00 23.20 31 PHE B O 1
ATOM 1032 N N . THR B 1 32 ? 4.435 14.364 27.010 1.00 24.75 32 THR B N 1
ATOM 1033 C CA . THR B 1 32 ? 5.517 13.983 27.902 1.00 25.03 32 THR B CA 1
ATOM 1034 C C . THR B 1 32 ? 6.877 14.432 27.381 1.00 24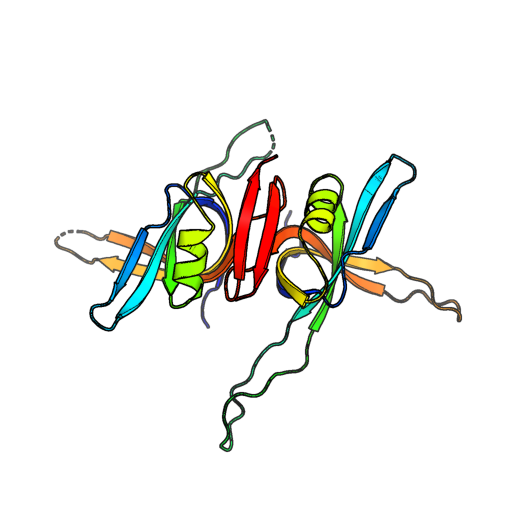.02 32 THR B C 1
ATOM 1035 O O . THR B 1 32 ? 7.191 14.268 26.211 1.00 22.88 32 THR B O 1
ATOM 1039 N N . VAL B 1 33 ? 7.644 15.037 28.278 1.00 23.49 33 VAL B N 1
ATOM 1040 C CA . VAL B 1 33 ? 9.005 15.420 28.005 1.00 24.08 33 VAL B CA 1
ATOM 1041 C C . VAL B 1 33 ? 9.929 14.275 28.416 1.00 24.21 33 VAL B C 1
ATOM 1042 O O . VAL B 1 33 ? 9.883 13.809 29.552 1.00 23.66 33 VAL B O 1
ATOM 1046 N N . ALA B 1 34 ? 10.750 13.824 27.468 1.00 24.00 34 ALA B N 1
ATOM 1047 C CA . ALA B 1 34 ? 11.821 12.896 27.717 1.00 24.21 34 ALA B CA 1
ATOM 1048 C C . ALA B 1 34 ? 13.116 13.704 27.893 1.00 24.16 34 ALA B C 1
ATOM 1049 O O . ALA B 1 34 ? 13.592 14.321 26.952 1.00 24.90 34 ALA B O 1
ATOM 1051 N N . SER B 1 35 ? 13.641 13.718 29.113 1.00 23.85 35 SER B N 1
ATOM 1052 C CA . SER B 1 35 ? 14.844 14.465 29.492 1.00 23.90 35 SER B CA 1
ATOM 1053 C C . SER B 1 35 ? 15.994 13.460 29.605 1.00 23.41 35 SER B C 1
ATOM 1054 O O . SER B 1 35 ? 15.979 12.616 30.476 1.00 22.27 35 SER B O 1
ATOM 1057 N N . THR B 1 36 ? 16.973 13.563 28.716 1.00 23.46 36 THR B N 1
ATOM 1058 C CA . THR B 1 36 ? 18.122 12.652 28.706 1.00 24.14 36 THR B CA 1
ATOM 1059 C C . THR B 1 36 ? 19.339 13.318 29.353 1.00 24.04 36 THR B C 1
ATOM 1060 O O . THR B 1 36 ? 20.013 14.125 28.704 1.00 23.86 36 THR B O 1
ATOM 1064 N N . PRO B 1 37 ? 19.629 12.996 30.616 1.00 24.34 37 PRO B N 1
ATOM 1065 C CA . PRO B 1 37 ? 20.832 13.525 31.275 1.00 24.84 37 PRO B CA 1
ATOM 1066 C C . PRO B 1 37 ? 22.093 12.862 30.706 1.00 25.49 37 PRO B C 1
ATOM 1067 O O . PRO B 1 37 ? 21.987 11.965 29.864 1.00 25.33 37 PRO B O 1
ATOM 1071 N N . ARG B 1 38 ? 23.269 13.296 31.146 1.00 26.29 38 ARG B N 1
ATOM 1072 C CA . ARG B 1 38 ? 24.527 12.735 30.625 1.00 26.90 38 ARG B CA 1
ATOM 1073 C C . ARG B 1 38 ? 25.608 12.724 31.687 1.00 27.14 38 ARG B C 1
ATOM 1074 O O . ARG B 1 38 ? 25.877 13.752 32.303 1.00 27.33 38 ARG B O 1
ATOM 1082 N N . MET B 1 39 ? 26.215 11.559 31.905 1.00 27.57 39 MET B N 1
ATOM 1083 C CA . MET B 1 39 ? 27.353 11.429 32.823 1.00 27.76 39 MET B CA 1
ATOM 1084 C C . MET B 1 39 ? 28.689 11.405 32.073 1.00 27.93 39 MET B C 1
ATOM 1085 O O . MET B 1 39 ? 28.737 11.225 30.851 1.00 27.86 39 MET B O 1
ATOM 1087 N N . PHE B 1 40 ? 29.770 11.572 32.828 1.00 28.04 40 PHE B N 1
ATOM 1088 C CA . PHE B 1 40 ? 31.118 11.562 32.269 1.00 28.25 40 PHE B CA 1
ATOM 1089 C C . PHE B 1 40 ? 31.545 10.177 31.768 1.00 28.35 40 PHE B C 1
ATOM 1090 O O . PHE B 1 40 ? 32.277 10.083 30.783 1.00 28.30 40 PHE B O 1
ATOM 1092 N N . ASP B 1 41 ? 31.085 9.117 32.438 1.00 28.44 41 ASP B N 1
ATOM 1093 C CA . ASP B 1 41 ? 31.516 7.743 32.142 1.00 28.52 41 ASP B CA 1
ATOM 1094 C C . ASP B 1 41 ? 33.036 7.601 32.233 1.00 28.63 41 ASP B C 1
ATOM 1095 O O . ASP B 1 41 ? 33.715 7.390 31.223 1.00 28.56 41 ASP B O 1
ATOM 1097 N N . ARG B 1 42 ? 33.558 7.721 33.452 1.00 28.78 42 ARG B N 1
ATOM 1098 C CA . ARG B 1 42 ? 34.985 7.531 33.710 1.00 29.06 42 ARG B CA 1
ATOM 1099 C C . ARG B 1 42 ? 35.385 6.092 33.338 1.00 29.37 42 ARG B C 1
ATOM 1100 O O . ARG B 1 42 ? 34.580 5.351 32.766 1.00 29.55 42 ARG B O 1
ATOM 1108 N N . GLN B 1 43 ? 36.616 5.698 33.659 1.00 29.59 43 GLN B N 1
ATOM 1109 C CA . GLN B 1 43 ? 37.162 4.428 33.199 1.00 29.83 43 GLN B CA 1
ATOM 1110 C C . GLN B 1 43 ? 37.117 4.439 31.673 1.00 29.82 43 GLN B C 1
ATOM 1111 O O . GLN B 1 43 ? 36.292 3.748 31.058 1.00 29.89 43 GLN B O 1
ATOM 1113 N N . SER B 1 44 ? 37.982 5.268 31.081 1.00 29.55 44 SER B N 1
ATOM 1114 C CA . SER B 1 44 ? 37.987 5.541 29.637 1.00 29.32 44 SER B CA 1
ATOM 1115 C C . SER B 1 44 ? 36.580 5.782 29.035 1.00 29.03 44 SER B C 1
ATOM 1116 O O . SER B 1 44 ? 35.568 5.617 29.710 1.00 28.93 44 SER B O 1
ATOM 1119 N N . GLY B 1 45 ? 36.532 6.191 27.770 1.00 28.89 45 GLY B N 1
ATOM 1120 C CA . GLY B 1 45 ? 35.275 6.383 27.063 1.00 28.84 45 GLY B CA 1
ATOM 1121 C C . GLY B 1 45 ? 34.793 7.823 27.073 1.00 28.81 45 GLY B C 1
ATOM 1122 O O . GLY B 1 45 ? 35.120 8.592 27.980 1.00 28.86 45 GLY B O 1
ATOM 1123 N N . GLU B 1 46 ? 33.998 8.176 26.063 1.00 28.72 46 GLU B N 1
ATOM 1124 C CA . GLU B 1 46 ? 33.507 9.544 25.870 1.00 28.60 46 GLU B CA 1
ATOM 1125 C C . GLU B 1 46 ? 32.360 9.875 26.845 1.00 28.63 46 GLU B C 1
ATOM 1126 O O . GLU B 1 46 ? 32.487 9.647 28.046 1.00 28.53 46 GLU B O 1
ATOM 1132 N N . TRP B 1 47 ? 31.254 10.421 26.335 1.00 28.71 47 TRP B N 1
ATOM 1133 C CA . TRP B 1 47 ? 30.052 10.636 27.138 1.00 28.89 47 TRP B CA 1
ATOM 1134 C C . TRP B 1 47 ? 29.251 9.333 27.208 1.00 28.79 47 TRP B C 1
ATOM 1135 O O . TRP B 1 47 ? 29.609 8.332 26.586 1.00 28.81 47 TRP B O 1
ATOM 1146 N N . LYS B 1 48 ? 28.166 9.357 27.973 1.00 28.67 48 LYS B N 1
ATOM 1147 C CA . LYS B 1 48 ? 27.209 8.257 27.996 1.00 28.59 48 LYS B CA 1
ATOM 1148 C C . LYS B 1 48 ? 25.867 8.780 28.492 1.00 28.60 48 LYS B C 1
ATOM 1149 O O . LYS B 1 48 ? 25.768 9.269 29.618 1.00 28.68 48 LYS B O 1
ATOM 1151 N N . ASP B 1 49 ? 24.845 8.692 27.644 1.00 28.39 49 ASP B N 1
ATOM 1152 C CA . ASP B 1 49 ? 23.498 9.095 28.027 1.00 28.41 49 ASP B CA 1
ATOM 1153 C C . ASP B 1 49 ? 23.057 8.357 29.290 1.00 28.46 49 ASP B C 1
ATOM 1154 O O . ASP B 1 49 ? 23.273 7.147 29.411 1.00 28.22 49 ASP B O 1
ATOM 1159 N N . GLY B 1 50 ? 22.466 9.100 30.229 1.00 28.35 50 GLY B N 1
ATOM 1160 C CA . GLY B 1 50 ? 21.939 8.534 31.459 1.00 28.41 50 GLY B CA 1
ATOM 1161 C C . GLY B 1 50 ? 20.516 8.064 31.247 1.00 28.60 50 GLY B C 1
ATOM 1162 O O . GLY B 1 50 ? 19.959 8.252 30.161 1.00 28.39 50 GLY B O 1
ATOM 1163 N N . GLU B 1 51 ? 19.934 7.442 32.272 1.00 28.80 51 GLU B N 1
ATOM 1164 C CA . GLU B 1 51 ? 18.522 7.061 32.239 1.00 29.07 51 GLU B CA 1
ATOM 1165 C C . GLU B 1 51 ? 17.608 8.284 32.023 1.00 28.72 51 GLU B C 1
ATOM 1166 O O . GLU B 1 51 ? 17.705 9.277 32.742 1.00 29.03 51 GLU B O 1
ATOM 1168 N N . ALA B 1 52 ? 16.719 8.206 31.034 1.00 27.99 52 ALA B N 1
ATOM 1169 C CA . ALA B 1 52 ? 15.828 9.313 30.737 1.00 27.74 52 ALA B CA 1
ATOM 1170 C C . ALA B 1 52 ? 14.728 9.437 31.783 1.00 26.81 52 ALA B C 1
ATOM 1171 O O . ALA B 1 52 ? 14.319 8.463 32.413 1.00 28.39 52 ALA B O 1
ATOM 1173 N N . LEU B 1 53 ? 14.315 10.661 31.999 1.00 25.48 53 LEU B N 1
ATOM 1174 C CA . LEU B 1 53 ? 13.219 10.986 32.874 1.00 24.75 53 LEU B CA 1
ATOM 1175 C C . LEU B 1 53 ? 12.079 11.363 31.952 1.00 24.52 53 LEU B C 1
ATOM 1176 O O . LEU B 1 53 ? 12.280 12.097 31.018 1.00 24.32 53 LEU B O 1
ATOM 1181 N N . PHE B 1 54 ? 10.901 10.810 32.194 1.00 24.57 54 PHE B N 1
ATOM 1182 C CA . PHE B 1 54 ? 9.711 11.067 31.399 1.00 25.12 54 PHE B CA 1
ATOM 1183 C C . PHE B 1 54 ? 8.715 11.763 32.309 1.00 25.31 54 PHE B C 1
ATOM 1184 O O . PHE B 1 54 ? 8.256 11.170 33.282 1.00 25.92 54 PHE B O 1
ATOM 1192 N N . LEU B 1 55 ? 8.435 13.024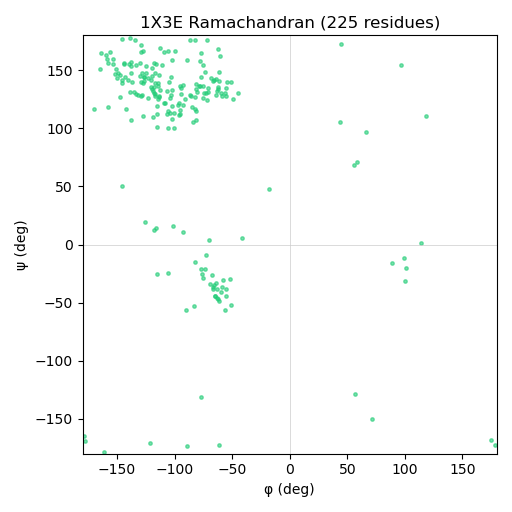 32.023 1.00 25.09 55 LEU B N 1
ATOM 1193 C CA . LEU B 1 55 ? 7.462 13.798 32.775 1.00 25.64 55 LEU B CA 1
ATOM 1194 C C . LEU B 1 55 ? 6.266 14.191 31.932 1.00 25.58 55 LEU B C 1
ATOM 1195 O O . LEU B 1 55 ? 6.392 14.861 30.894 1.00 25.16 55 LEU B O 1
ATOM 1200 N N . ARG B 1 56 ? 5.104 13.726 32.372 1.00 25.64 56 ARG B N 1
ATOM 1201 C CA . ARG B 1 56 ? 3.838 14.134 31.790 1.00 26.47 56 ARG B CA 1
ATOM 1202 C C . ARG B 1 56 ? 3.540 15.604 32.168 1.00 25.53 56 ARG B C 1
ATOM 1203 O O . ARG B 1 56 ? 3.668 15.978 33.328 1.00 25.56 56 ARG B O 1
ATOM 1211 N N . CYS B 1 57 ? 3.185 16.409 31.170 1.00 24.44 57 CYS B N 1
ATOM 1212 C CA . CYS B 1 57 ? 2.924 17.830 31.311 1.00 24.19 57 CYS B CA 1
ATOM 1213 C C . CYS B 1 57 ? 1.495 18.169 30.874 1.00 23.98 57 CYS B C 1
ATOM 1214 O O . CYS B 1 57 ? 1.005 17.630 29.894 1.00 24.71 57 CYS B O 1
ATOM 1217 N N . ASN B 1 58 ? 0.861 19.077 31.599 1.00 23.26 58 ASN B N 1
ATOM 1218 C CA . ASN B 1 58 ? -0.447 19.622 31.268 1.00 24.00 58 ASN B CA 1
ATOM 1219 C C . ASN B 1 58 ? -0.357 21.139 31.059 1.00 22.81 58 ASN B C 1
ATOM 1220 O O . ASN B 1 58 ? 0.379 21.835 31.761 1.00 21.07 58 ASN B O 1
ATOM 1225 N N . ILE B 1 59 ? -1.160 21.642 30.132 1.00 23.02 59 ILE B N 1
ATOM 1226 C CA . ILE B 1 59 ? -1.240 23.078 29.861 1.00 23.43 59 ILE B CA 1
ATOM 1227 C C . ILE B 1 59 ? -2.636 23.438 29.329 1.00 22.78 59 ILE B C 1
ATOM 1228 O O . ILE B 1 59 ? -3.254 22.635 28.657 1.00 21.09 59 ILE B O 1
ATOM 1233 N N . TRP B 1 60 ? -3.115 24.643 29.659 1.00 21.50 60 TRP B N 1
ATOM 1234 C CA . TRP B 1 60 ? -4.489 25.018 29.413 1.00 21.90 60 TRP B CA 1
ATOM 1235 C C . TRP B 1 60 ? -4.686 26.190 28.456 1.00 21.66 60 TRP B C 1
ATOM 1236 O O . TRP B 1 60 ? -3.811 27.043 28.282 1.00 20.59 60 TRP B O 1
ATOM 1247 N N . ARG B 1 61 ? -5.882 26.196 27.864 1.00 21.83 61 ARG B N 1
ATOM 1248 C CA . ARG B 1 61 ? -6.454 27.352 27.138 1.00 22.50 61 ARG B CA 1
ATOM 1249 C C . ARG B 1 61 ? -5.542 27.807 26.018 1.00 21.81 61 ARG B C 1
ATOM 1250 O O . ARG B 1 61 ? -5.089 26.995 25.239 1.00 21.78 61 ARG B O 1
ATOM 1258 N N . GLU B 1 62 ? -5.228 29.096 25.965 1.00 21.73 62 GLU B N 1
ATOM 1259 C CA . GLU B 1 62 ? -4.576 29.634 24.784 1.00 21.95 62 GLU B CA 1
ATOM 1260 C C . GLU B 1 62 ? -3.241 29.014 24.604 1.00 21.79 62 GLU B C 1
ATOM 1261 O O . GLU B 1 62 ? -2.889 28.607 23.497 1.00 21.63 62 GLU B O 1
ATOM 1267 N N . ALA B 1 63 ? -2.491 28.941 25.705 1.00 22.23 63 ALA B N 1
ATOM 1268 C CA . ALA B 1 63 ? -1.184 28.326 25.715 1.00 22.05 63 ALA B CA 1
ATOM 1269 C C . ALA B 1 63 ? -1.224 26.889 25.200 1.00 21.54 63 ALA B C 1
ATOM 1270 O O . ALA B 1 63 ? -0.307 26.480 24.511 1.00 21.65 63 ALA B O 1
ATOM 1272 N N . ALA B 1 64 ? -2.278 26.135 25.530 1.00 21.94 64 ALA B N 1
ATOM 1273 C CA . ALA B 1 64 ? -2.439 24.755 25.024 1.00 21.90 64 ALA B CA 1
ATOM 1274 C C . ALA B 1 64 ? -2.633 24.738 23.496 1.00 21.79 64 ALA B C 1
ATOM 1275 O O . ALA B 1 64 ? -1.988 23.978 22.774 1.00 21.78 64 ALA B O 1
ATOM 1277 N N . GLU B 1 65 ? -3.475 25.638 23.015 1.00 21.27 65 GLU B N 1
ATOM 1278 C CA . GLU B 1 65 ? -3.649 25.805 21.588 1.00 21.43 65 GLU B CA 1
ATOM 1279 C C . GLU B 1 65 ? -2.347 26.187 20.895 1.00 21.18 65 GLU B C 1
ATOM 1280 O O . GLU B 1 65 ? -2.057 25.670 19.848 1.00 20.71 65 GLU B O 1
ATOM 1286 N N . ASN B 1 66 ? -1.552 27.060 21.504 1.00 21.42 66 ASN B N 1
ATOM 1287 C CA . ASN B 1 66 ? -0.304 27.509 20.889 1.00 21.65 66 ASN B CA 1
ATOM 1288 C C . ASN B 1 66 ? 0.684 26.337 20.806 1.00 22.23 66 ASN B C 1
ATOM 1289 O O . ASN B 1 66 ? 1.419 26.203 19.827 1.00 21.35 66 ASN B O 1
ATOM 1294 N N . VAL B 1 67 ? 0.693 25.495 21.848 1.00 23.24 67 VAL B N 1
ATOM 1295 C CA . VAL B 1 67 ? 1.516 24.277 21.878 1.00 23.63 67 VAL B CA 1
ATOM 1296 C C . VAL B 1 67 ? 1.085 23.337 20.773 1.00 23.83 67 VAL B C 1
ATOM 1297 O O . VAL B 1 67 ? 1.917 22.810 20.072 1.00 24.61 67 VAL B O 1
ATOM 1301 N N . ALA B 1 68 ? -0.225 23.121 20.622 1.00 24.66 68 ALA B N 1
ATOM 1302 C CA . ALA B 1 68 ? -0.739 22.203 19.604 1.00 24.30 68 ALA B CA 1
ATOM 1303 C C . ALA B 1 68 ? -0.410 22.685 18.189 1.00 24.88 68 ALA B C 1
ATOM 1304 O O . ALA B 1 68 ? -0.182 21.877 17.320 1.00 25.15 68 ALA B O 1
ATOM 1306 N N . GLU B 1 69 ? -0.377 24.001 17.981 1.00 24.92 69 GLU B N 1
ATOM 1307 C CA . GLU B 1 69 ? -0.085 24.611 16.675 1.00 25.54 69 GLU B CA 1
ATOM 1308 C C . GLU B 1 69 ? 1.429 24.540 16.345 1.00 25.66 69 GLU B C 1
ATOM 1309 O O . GLU B 1 69 ? 1.821 24.528 15.204 1.00 24.83 69 GLU B O 1
ATOM 1315 N N . SER B 1 70 ? 2.283 24.461 17.363 1.00 25.86 70 SER B N 1
ATOM 1316 C CA . SER B 1 70 ? 3.702 24.717 17.181 1.00 26.10 70 SER B CA 1
ATOM 1317 C C . SER B 1 70 ? 4.620 23.532 17.421 1.00 26.48 70 SER B C 1
ATOM 1318 O O . SER B 1 70 ? 5.730 23.516 16.910 1.00 27.31 70 SER B O 1
ATOM 1321 N N . LEU B 1 71 ? 4.209 22.570 18.235 1.00 26.45 71 LEU B N 1
ATOM 1322 C CA . LEU B 1 71 ? 5.124 21.496 18.639 1.00 25.96 71 LEU B CA 1
ATOM 1323 C C . LEU B 1 71 ? 4.638 20.141 18.132 1.00 25.68 71 LEU B C 1
ATOM 1324 O O . LEU B 1 71 ? 3.453 19.937 17.901 1.00 25.18 71 LEU B O 1
ATOM 1329 N N . THR B 1 72 ? 5.583 19.220 17.976 1.00 25.87 72 THR B N 1
ATOM 1330 C CA . THR B 1 72 ? 5.300 17.863 17.556 1.00 25.55 72 THR B CA 1
ATOM 1331 C C . THR B 1 72 ? 6.259 16.899 18.216 1.00 26.21 72 THR B C 1
ATOM 1332 O O . THR B 1 72 ? 7.172 17.291 18.918 1.00 25.71 72 THR B O 1
ATOM 1336 N N . ARG B 1 73 ? 6.035 15.616 17.948 1.00 26.59 73 ARG B N 1
ATOM 1337 C CA . ARG B 1 73 ? 6.929 14.554 18.340 1.00 26.91 73 ARG B CA 1
ATOM 1338 C C . ARG B 1 73 ? 8.371 14.957 18.021 1.00 25.94 73 ARG B C 1
ATOM 1339 O O . ARG B 1 73 ? 8.676 15.392 16.911 1.00 25.28 73 ARG B O 1
ATOM 1347 N N . GLY B 1 74 ? 9.248 14.806 19.007 1.00 25.59 74 GLY B N 1
ATOM 1348 C CA . GLY B 1 74 ? 10.663 15.094 18.837 1.00 25.09 74 GLY B CA 1
ATOM 1349 C C . GLY B 1 74 ? 11.058 16.531 19.123 1.00 24.86 74 GLY B C 1
ATOM 1350 O O . GLY B 1 74 ? 12.233 16.824 19.2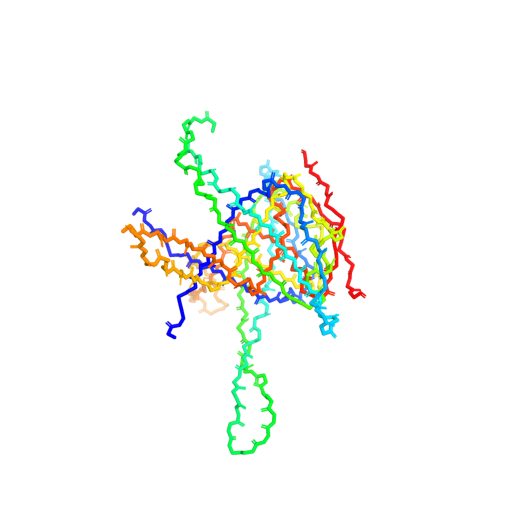92 1.00 24.46 74 GLY B O 1
ATOM 1351 N N . SER B 1 75 ? 10.090 17.436 19.180 1.00 24.60 75 SER B N 1
ATOM 1352 C CA . SER B 1 75 ? 10.401 18.830 19.438 1.00 25.15 75 SER B CA 1
ATOM 1353 C C . SER B 1 75 ? 11.200 18.927 20.736 1.00 24.69 75 SER B C 1
ATOM 1354 O O . SER B 1 75 ? 10.837 18.353 21.745 1.00 23.93 75 SER B O 1
ATOM 1357 N N . ARG B 1 76 ? 12.335 19.594 20.673 1.00 25.44 76 ARG B N 1
ATOM 1358 C CA . ARG B 1 76 ? 13.113 19.902 21.865 1.00 25.21 76 ARG B CA 1
ATOM 1359 C C . ARG B 1 76 ? 12.489 21.098 22.515 1.00 24.74 76 ARG B C 1
ATOM 1360 O O . ARG B 1 76 ? 12.239 22.087 21.866 1.00 24.88 76 ARG B O 1
ATOM 1368 N N . VAL B 1 77 ? 12.250 21.028 23.809 1.00 25.05 77 VAL B N 1
ATOM 1369 C CA . VAL B 1 77 ? 11.557 22.089 24.502 1.00 24.83 77 VAL B CA 1
ATOM 1370 C C . VAL B 1 77 ? 12.159 22.432 25.864 1.00 26.01 77 VAL B C 1
ATOM 1371 O O . VAL B 1 77 ? 12.805 21.610 26.505 1.00 27.18 77 VAL B O 1
ATOM 1375 N N . ILE B 1 78 ? 11.883 23.651 26.307 1.00 26.49 78 ILE B N 1
ATOM 1376 C CA . ILE B 1 78 ? 12.136 24.115 27.661 1.00 26.90 78 ILE B CA 1
ATOM 1377 C C . ILE B 1 78 ? 10.769 24.343 28.304 1.00 26.55 78 ILE B C 1
ATOM 1378 O O . ILE B 1 78 ? 9.919 25.011 27.731 1.00 25.73 78 ILE B O 1
ATOM 1383 N N . VAL B 1 79 ? 10.604 23.847 29.522 1.00 26.47 79 VAL B N 1
ATOM 1384 C CA . VAL B 1 79 ? 9.351 23.906 30.240 1.00 26.88 79 VAL B CA 1
ATOM 1385 C C . VAL B 1 79 ? 9.617 24.324 31.673 1.00 26.89 79 VAL B C 1
ATOM 1386 O O . VAL B 1 79 ? 10.516 23.775 32.297 1.00 25.68 79 VAL B O 1
ATOM 1390 N N . THR B 1 80 ? 8.851 25.313 32.143 1.00 26.39 80 THR B N 1
ATOM 1391 C CA . THR B 1 80 ? 8.735 25.660 33.545 1.00 27.37 80 THR B CA 1
ATOM 1392 C C . THR B 1 80 ? 7.294 25.427 33.975 1.00 26.19 80 THR B C 1
ATOM 1393 O O . THR B 1 80 ? 6.363 25.630 33.192 1.00 26.64 80 THR B O 1
ATOM 1397 N N . GLY B 1 81 ? 7.117 25.039 35.224 1.00 24.87 81 GLY B N 1
ATOM 1398 C CA . GLY B 1 81 ? 5.821 24.675 35.730 1.00 24.53 81 GLY B CA 1
ATOM 1399 C C . GLY B 1 81 ? 5.884 24.236 37.149 1.00 24.37 81 GLY B C 1
ATOM 1400 O O . GLY B 1 81 ? 6.921 24.378 37.800 1.00 25.20 81 GLY B O 1
ATOM 1401 N N . ARG B 1 82 ? 4.765 23.744 37.652 1.00 23.94 82 ARG B N 1
ATOM 1402 C CA . ARG B 1 82 ? 4.683 23.310 39.024 1.00 23.96 82 ARG B CA 1
ATOM 1403 C C . ARG B 1 82 ? 4.444 21.815 39.036 1.00 22.88 82 ARG B C 1
ATOM 1404 O O . ARG B 1 82 ? 3.622 21.314 38.250 1.00 22.16 82 ARG B O 1
ATOM 1412 N N . LEU B 1 83 ? 5.158 21.114 39.914 1.00 22.33 83 LEU B N 1
ATOM 1413 C CA . LEU B 1 83 ? 4.966 19.680 40.111 1.00 23.09 83 LEU B CA 1
ATOM 1414 C C . LEU B 1 83 ? 3.710 19.435 40.886 1.00 23.07 83 LEU B C 1
ATOM 1415 O O . LEU B 1 83 ? 3.537 19.976 41.971 1.00 23.30 83 LEU B O 1
ATOM 1420 N N . LYS B 1 84 ? 2.847 18.598 40.328 1.00 24.19 84 LYS B N 1
ATOM 1421 C CA . LYS B 1 84 ? 1.583 18.216 40.966 1.00 25.41 84 LYS B CA 1
ATOM 1422 C C . LYS B 1 84 ? 1.429 16.698 40.974 1.00 25.46 84 LYS B C 1
ATOM 1423 O O . LYS B 1 84 ? 1.857 16.000 40.055 1.00 26.23 84 LYS B O 1
ATOM 1429 N N . GLN B 1 85 ? 0.828 16.193 42.028 1.00 25.30 85 GLN B N 1
ATOM 1430 C CA . GLN B 1 85 ? 0.502 14.788 42.132 1.00 25.90 85 GLN B CA 1
ATOM 1431 C C . GLN B 1 85 ? -0.962 14.610 41.709 1.00 26.09 85 GLN B C 1
ATOM 1432 O O . GLN B 1 85 ? -1.852 15.199 42.313 1.00 26.12 85 GLN B O 1
ATOM 1438 N N . ARG B 1 86 ? -1.198 13.819 40.668 1.00 26.31 86 ARG B N 1
ATOM 1439 C CA . ARG B 1 86 ? -2.549 13.440 40.257 1.00 26.6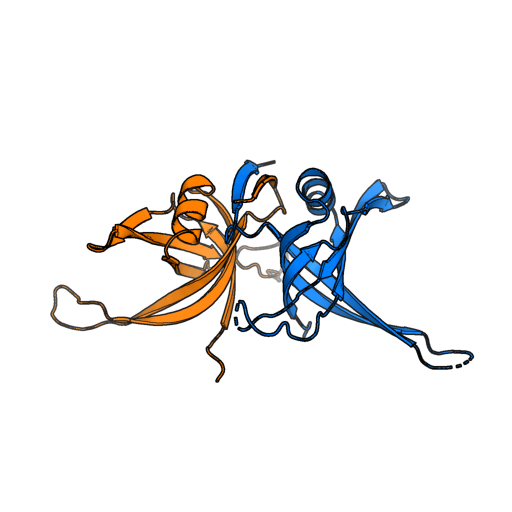1 86 ARG B CA 1
ATOM 1440 C C . ARG B 1 86 ? -2.862 12.008 40.700 1.00 26.62 86 ARG B C 1
ATOM 1441 O O . ARG B 1 86 ? -1.982 11.155 40.678 1.00 26.25 86 ARG B O 1
ATOM 1449 N N . SER B 1 87 ? -4.117 11.757 41.089 1.00 27.02 87 SER B N 1
ATOM 1450 C CA . SER B 1 87 ? -4.605 10.403 41.416 1.00 27.36 87 SER B CA 1
ATOM 1451 C C . SER B 1 87 ? -5.243 9.695 40.206 1.00 27.53 87 SER B C 1
ATOM 1452 O O . SER B 1 87 ? -6.002 10.306 39.451 1.00 27.56 87 SER B O 1
ATOM 1455 N N . PHE B 1 88 ? -4.932 8.407 40.044 1.00 27.82 88 PHE B N 1
ATOM 1456 C CA . PHE B 1 88 ? -5.492 7.566 38.979 1.00 28.04 88 PHE B CA 1
ATOM 1457 C C . PHE B 1 88 ? -6.216 6.362 39.602 1.00 28.28 88 PHE B C 1
ATOM 1458 O O . PHE B 1 88 ? -6.400 6.324 40.826 1.00 28.50 88 PHE B O 1
ATOM 1460 N N . GLU B 1 89 ? -6.629 5.398 38.769 1.00 28.44 89 GLU B N 1
ATOM 1461 C CA . GLU B 1 89 ? -7.354 4.196 39.220 1.00 28.39 89 GLU B CA 1
ATOM 1462 C C . GLU B 1 89 ? -6.922 2.943 38.433 1.00 28.55 89 GLU B C 1
ATOM 1463 O O . GLU B 1 89 ? -7.130 2.873 37.218 1.00 28.70 89 GLU B O 1
ATOM 1469 N N . THR B 1 90 ? -6.326 1.963 39.118 1.00 28.55 90 THR B N 1
ATOM 1470 C CA . THR B 1 90 ? -5.938 0.695 38.482 1.00 28.52 90 THR B CA 1
ATOM 1471 C C . THR B 1 90 ? -7.141 -0.225 38.297 1.00 28.48 90 THR B C 1
ATOM 1472 O O . THR B 1 90 ? -8.144 -0.094 38.997 1.00 28.53 90 THR B O 1
ATOM 1476 N N . ARG B 1 91 ? -7.021 -1.160 37.355 1.00 28.44 91 ARG B N 1
ATOM 1477 C CA . ARG B 1 91 ? -8.053 -2.177 37.106 1.00 28.40 91 ARG B CA 1
ATOM 1478 C C . ARG B 1 91 ? -8.162 -3.210 38.244 1.00 28.38 91 ARG B C 1
ATOM 1479 O O . ARG B 1 91 ? -8.919 -4.182 38.133 1.00 28.49 91 ARG B O 1
ATOM 1487 N N . GLU B 1 92 ? -7.392 -3.006 39.316 1.00 28.26 92 GLU B N 1
ATOM 1488 C CA . GLU B 1 92 ? -7.426 -3.849 40.511 1.00 28.11 92 GLU B CA 1
ATOM 1489 C C . GLU B 1 92 ? -7.902 -3.058 41.749 1.00 28.07 92 GLU B C 1
ATOM 1490 O O . GLU B 1 92 ? -7.751 -3.527 42.879 1.00 28.11 92 GLU B O 1
ATOM 1496 N N . GLY B 1 93 ? -8.470 -1.869 41.528 1.00 27.95 93 GLY B N 1
ATOM 1497 C CA . GLY B 1 93 ? -9.134 -1.100 42.573 1.00 27.86 93 GLY B CA 1
ATOM 1498 C C . GLY B 1 93 ? -8.362 0.046 43.207 1.00 27.81 93 GLY B C 1
ATOM 1499 O O . GLY B 1 93 ? -8.966 1.035 43.627 1.00 27.60 93 GLY B O 1
ATOM 1500 N N . GLU B 1 94 ? -7.041 -0.088 43.292 1.00 27.84 94 GLU B N 1
ATOM 1501 C CA . GLU B 1 94 ? -6.205 0.857 44.038 1.00 27.88 94 GLU B CA 1
ATOM 1502 C C . GLU B 1 94 ? -5.990 2.204 43.336 1.00 27.94 94 GLU B C 1
ATOM 1503 O O . GLU B 1 94 ? -6.072 2.311 42.112 1.00 27.70 94 GLU B O 1
ATOM 1505 N N . LYS B 1 95 ? -5.716 3.230 44.137 1.00 28.05 95 LYS B N 1
ATOM 1506 C CA . LYS B 1 95 ? -5.397 4.554 43.620 1.00 28.24 95 LYS B CA 1
ATOM 1507 C C . LYS B 1 95 ? -3.892 4.794 43.693 1.00 28.39 95 LYS B C 1
ATOM 1508 O O . LYS B 1 95 ? -3.340 4.969 44.782 1.00 28.44 95 LYS B O 1
ATOM 1510 N N . ARG B 1 96 ? -3.238 4.790 42.529 1.00 28.50 96 ARG B N 1
ATOM 1511 C CA . ARG B 1 96 ? -1.804 5.078 42.419 1.00 28.44 96 ARG B CA 1
ATOM 1512 C C . ARG B 1 96 ? -1.603 6.494 41.881 1.00 28.32 96 ARG B C 1
ATOM 1513 O O . ARG B 1 96 ? -2.183 6.848 40.852 1.00 28.25 96 ARG B O 1
ATOM 1521 N N . THR B 1 97 ? -0.781 7.289 42.574 1.00 28.29 97 THR B N 1
ATOM 1522 C CA . THR B 1 97 ? -0.456 8.653 42.138 1.00 28.31 97 THR B CA 1
ATOM 1523 C C . THR B 1 97 ? 0.754 8.712 41.210 1.00 28.43 97 THR B C 1
ATOM 1524 O O . THR B 1 97 ? 1.595 7.815 41.185 1.00 28.12 97 THR B O 1
ATOM 1528 N N . VAL B 1 98 ? 0.817 9.799 40.451 1.00 29.10 98 VAL B N 1
ATOM 1529 C CA . VAL B 1 98 ? 1.948 10.094 39.577 1.00 29.04 98 VAL B CA 1
ATOM 1530 C C . VAL B 1 98 ? 2.198 11.595 39.587 1.00 29.24 98 VAL B C 1
ATOM 1531 O O . VAL B 1 98 ? 1.261 12.377 39.652 1.00 29.42 98 VAL B O 1
ATOM 1535 N N . VAL B 1 99 ? 3.463 11.991 39.509 1.00 29.43 99 VAL B N 1
ATOM 1536 C CA . VAL B 1 99 ? 3.857 13.395 39.504 1.00 29.35 99 VAL B CA 1
ATOM 1537 C C . VAL B 1 99 ? 3.823 13.931 38.074 1.00 29.37 99 VAL B C 1
ATOM 1538 O O . VAL B 1 99 ? 4.387 13.334 37.170 1.00 29.91 99 VAL B O 1
ATOM 1542 N N . GLU B 1 100 ? 3.147 15.057 37.868 1.00 28.97 100 GLU B N 1
ATOM 1543 C CA . GLU B 1 100 ? 3.092 15.694 36.568 1.00 28.56 100 GLU B CA 1
ATOM 1544 C C . GLU B 1 100 ? 3.460 17.159 36.700 1.00 27.11 100 GLU B C 1
ATOM 1545 O O . GLU B 1 100 ? 3.456 17.721 37.777 1.00 27.29 100 GLU B O 1
ATOM 1551 N N . VAL B 1 101 ? 3.735 17.775 35.575 1.00 25.68 101 VAL B N 1
ATOM 1552 C CA . VAL B 1 101 ? 4.025 19.191 35.517 1.00 25.25 101 VAL B CA 1
ATOM 1553 C C . VAL B 1 101 ? 2.802 19.962 35.014 1.00 24.73 101 VAL B C 1
ATOM 1554 O O . VAL B 1 101 ? 2.328 19.750 33.899 1.00 24.14 101 VAL B O 1
ATOM 1558 N N . GLU B 1 102 ? 2.305 20.854 35.850 1.00 23.78 102 GLU B N 1
ATOM 1559 C CA . GLU B 1 102 ? 1.378 21.890 35.420 1.00 24.20 102 GLU B CA 1
ATOM 1560 C C . GLU B 1 102 ? 2.224 22.997 34.803 1.00 22.69 102 GLU B C 1
ATOM 1561 O O . GLU B 1 102 ? 2.926 23.730 35.480 1.00 22.38 102 GLU B O 1
ATOM 1567 N N . VAL B 1 103 ? 2.176 23.111 33.497 1.00 22.96 103 VAL B N 1
ATOM 1568 C CA . VAL B 1 103 ? 3.084 23.997 32.782 1.00 22.97 103 VAL B CA 1
ATOM 1569 C C . VAL B 1 103 ? 2.719 25.466 32.946 1.00 23.37 103 VAL B C 1
ATOM 1570 O O . VAL B 1 103 ? 1.584 25.839 32.747 1.00 22.69 103 VAL B O 1
ATOM 1574 N N . ASP B 1 104 ? 3.707 26.288 33.307 1.00 24.13 104 ASP B N 1
ATOM 1575 C CA . ASP B 1 104 ? 3.548 27.747 33.342 1.00 25.57 104 ASP B CA 1
ATOM 1576 C C . ASP B 1 104 ? 3.934 28.323 31.979 1.00 25.47 104 ASP B C 1
ATOM 1577 O O . ASP B 1 104 ? 3.168 29.039 31.375 1.00 25.48 104 ASP B O 1
ATOM 1582 N N . GLU B 1 105 ? 5.154 28.029 31.536 1.00 25.91 105 GLU B N 1
ATOM 1583 C CA . GLU B 1 105 ? 5.640 28.461 30.235 1.00 26.40 105 GLU B CA 1
ATOM 1584 C C . GLU B 1 105 ? 6.391 27.343 29.578 1.00 26.19 105 GLU B C 1
ATOM 1585 O O . GLU B 1 105 ? 7.018 26.520 30.237 1.00 26.17 105 GLU B O 1
ATOM 1591 N N . ILE B 1 106 ? 6.308 27.317 28.258 1.00 26.48 106 ILE B N 1
ATOM 1592 C CA . ILE B 1 106 ? 7.011 26.334 27.434 1.00 26.67 106 ILE B CA 1
ATOM 1593 C C . ILE B 1 106 ? 7.349 26.960 26.096 1.00 26.80 106 ILE B C 1
ATOM 1594 O O . ILE B 1 106 ? 6.591 27.770 25.574 1.00 26.84 106 ILE B O 1
ATOM 1599 N N . GLY B 1 107 ? 8.470 26.545 25.523 1.00 27.53 107 GLY B N 1
ATOM 1600 C CA . GLY B 1 107 ? 8.909 27.002 24.208 1.00 26.93 107 GLY B CA 1
ATOM 1601 C C . GLY B 1 107 ? 9.887 26.041 23.539 1.00 26.43 107 GLY B C 1
ATOM 1602 O O . GLY B 1 107 ? 10.548 25.258 24.213 1.00 26.77 107 GLY B O 1
ATOM 1603 N N . PRO B 1 108 ? 9.982 26.080 22.211 1.00 25.66 108 PRO B N 1
ATOM 1604 C CA . PRO B 1 108 ? 10.952 25.219 21.512 1.00 25.03 108 PRO B CA 1
ATOM 1605 C C . PRO B 1 108 ? 12.378 25.726 21.734 1.00 24.01 108 PRO B C 1
ATOM 1606 O O . PRO B 1 108 ? 12.639 26.928 21.595 1.00 23.60 108 PRO B O 1
ATOM 1610 N N . SER B 1 109 ? 13.280 24.839 22.128 1.00 23.02 109 SER B N 1
ATOM 1611 C CA . SER B 1 109 ? 14.674 25.233 22.283 1.00 22.57 109 SER B CA 1
ATOM 1612 C C . SER B 1 109 ? 15.279 25.610 20.934 1.00 21.58 109 SER B C 1
ATOM 1613 O O . SER B 1 109 ? 15.026 24.955 19.943 1.00 21.67 109 SER B O 1
ATOM 1616 N N . LEU B 1 110 ? 16.116 26.637 20.944 1.00 20.95 110 LEU B N 1
ATOM 1617 C CA . LEU B 1 110 ? 16.859 27.066 19.784 1.00 20.94 110 LEU B CA 1
ATOM 1618 C C . LEU B 1 110 ? 18.267 26.444 19.676 1.00 21.08 110 LEU B C 1
ATOM 1619 O O . LEU B 1 110 ? 19.094 26.853 18.863 1.00 20.29 110 LEU B O 1
ATOM 1624 N N . ARG B 1 111 ? 18.525 25.448 20.508 1.00 22.00 111 ARG B N 1
ATOM 1625 C CA . ARG B 1 111 ? 19.801 24.767 20.551 1.00 22.40 111 ARG B CA 1
ATOM 1626 C C . ARG B 1 111 ? 20.146 24.210 19.161 1.00 22.23 111 ARG B C 1
ATOM 1627 O O . ARG B 1 111 ? 21.184 24.531 18.593 1.00 21.16 111 ARG B O 1
ATOM 1635 N N . TYR B 1 112 ? 19.257 23.390 18.614 1.00 22.36 112 TYR B N 1
ATOM 1636 C CA . TYR B 1 112 ? 19.501 22.772 17.315 1.00 22.85 112 TYR B CA 1
ATOM 1637 C C . TYR B 1 112 ? 18.461 23.196 16.274 1.00 22.49 112 TYR B C 1
ATOM 1638 O O . TYR B 1 112 ? 18.389 22.603 15.212 1.00 22.69 112 TYR B O 1
ATOM 1647 N N . ALA B 1 113 ? 17.669 24.216 16.577 1.00 22.16 113 ALA B N 1
ATOM 1648 C CA . ALA B 1 113 ? 16.584 24.658 15.687 1.00 22.22 113 ALA B CA 1
ATOM 1649 C C . ALA B 1 113 ? 16.389 26.170 15.699 1.00 21.88 113 ALA B C 1
ATOM 1650 O O . ALA B 1 113 ? 16.782 26.839 16.637 1.00 22.00 113 ALA B O 1
ATOM 1652 N N . THR B 1 114 ? 15.815 26.694 14.625 1.00 21.95 114 THR B N 1
ATOM 1653 C CA . THR B 1 114 ? 15.389 28.081 14.547 1.00 22.04 114 THR B CA 1
ATOM 1654 C C . THR B 1 114 ? 13.876 28.091 14.643 1.00 22.83 114 THR B C 1
ATOM 1655 O O . THR B 1 114 ? 13.229 27.051 14.549 1.00 22.53 114 THR B O 1
ATOM 1659 N N . ALA B 1 115 ? 13.308 29.267 14.862 1.00 24.01 115 ALA B N 1
ATOM 1660 C CA . ALA B 1 115 ? 11.859 29.399 14.951 1.00 24.71 115 ALA B CA 1
ATOM 1661 C C . ALA B 1 115 ? 11.391 30.728 14.385 1.00 25.29 115 ALA B C 1
ATOM 1662 O O . ALA B 1 115 ? 12.053 31.759 14.572 1.00 26.16 115 ALA B O 1
ATOM 1664 N N . LYS B 1 116 ? 10.286 30.684 13.644 1.00 25.31 116 LYS B N 1
ATOM 1665 C CA . LYS B 1 116 ? 9.570 31.881 13.247 1.00 25.95 116 LYS B CA 1
ATOM 1666 C C . LYS B 1 116 ? 8.454 32.101 14.262 1.00 26.18 116 LYS B C 1
ATOM 1667 O O . LYS B 1 116 ? 7.516 31.312 14.354 1.00 25.94 116 LYS B O 1
ATOM 1669 N N . VAL B 1 117 ? 8.583 33.170 15.033 1.00 26.73 117 VAL B N 1
ATOM 1670 C CA . VAL B 1 117 ? 7.700 33.444 16.137 1.00 27.89 117 VAL B CA 1
ATOM 1671 C C . VAL B 1 117 ? 6.620 34.362 15.633 1.00 28.45 117 VAL B C 1
ATOM 1672 O O . VAL B 1 117 ? 6.902 35.319 14.931 1.00 28.27 117 VAL B O 1
ATOM 1676 N N . ASN B 1 118 ? 5.382 34.043 15.997 1.00 29.74 118 ASN B N 1
ATOM 1677 C CA . ASN B 1 118 ? 4.223 34.851 15.678 1.00 30.87 118 ASN B CA 1
ATOM 1678 C C . ASN B 1 118 ? 3.418 35.168 16.947 1.00 30.82 118 ASN B C 1
ATOM 1679 O O . ASN B 1 118 ? 2.791 34.281 17.545 1.00 30.67 118 ASN B O 1
ATOM 1684 N N . LYS B 1 119 ? 3.449 36.433 17.347 1.00 31.15 119 LYS B N 1
ATOM 1685 C CA . LYS B 1 119 ? 2.810 36.896 18.583 1.00 32.24 119 LYS B CA 1
ATOM 1686 C C . LYS B 1 119 ? 1.283 37.047 18.415 1.00 32.41 119 LYS B C 1
ATOM 1687 O O . LYS B 1 119 ? 0.849 37.586 17.420 1.00 31.47 119 LYS B O 1
ATOM 1693 N N . ALA B 1 120 ? 0.512 36.590 19.415 1.00 33.34 120 ALA B N 1
ATOM 1694 C CA . ALA B 1 120 ? -0.963 36.661 19.443 1.00 34.21 120 ALA B CA 1
ATOM 1695 C C . ALA B 1 120 ? -1.443 38.092 19.576 1.00 34.70 120 ALA B C 1
ATOM 1696 O O . ALA B 1 120 ? -0.662 38.960 19.971 1.00 35.92 120 ALA B O 1
#

Organism: Mycolicibacterium smegmatis (strain ATCC 700084 / mc(2)155) (NCBI:txid246196)

InterPro domains:
  IPR000424 Primosome PriB/single-strand DNA-binding [PF00436] (6-106)
  IPR000424 Primosome PriB/single-strand DNA-binding [PS50935] (1-110)
  IPR000424 Primosome PriB/single-strand DNA-binding [cd04496] (7-108)
  IPR011344 Single-stranded DNA-binding protein [MF_00984] (4-113)
  IPR011344 Single-stranded DNA-binding protein [PTHR10302] (7-106)
  IPR011344 Single-stranded DNA-binding protein [TIGR00621] (3-165)
  IPR012340 Nucleic acid-binding, OB-fold [G3DSA:2.40.50.140] (1-120)
  IPR012340 Nucleic acid-binding, OB-fold [SSF50249] (6-165)

Solvent-accessible surface area: 13964 Å² total; per-residue (Å²): 134,89,88,96,44,49,10,37,4,49,4,59,48,75,17,103,66,107,113,42,152,110,51,44,6,17,0,53,11,36,0,15,21,73,73,74,116,145,70,181,104,39,94,32,98,124,7,99,1,15,7,112,197,81,11,0,81,10,0,34,134,11,2,78,163,21,7,54,0,0,0,20,0,60,61,76,133,161,52,91,117,61,234,125,162,169,85,48,59,38,0,50,13,56,9,1,0,1,2,0,85,124,6,27,6,54,46,89,148,107,167,74,90,91,103,38,49,8,35,4,48,3,64,51,82,17,95,69,137,120,36,151,102,48,30,1,5,0,6,3,27,0,17,23,76,68,145,63,77,40,220,99,108,67,153,183,46,101,28,96,39,94,128,18,71,0,10,6,99,142,112,13,0,61,16,0,37,140,12,3,75,178,41,17,59,0,0,0,14,0,71,56,84,126,119,84,59,134,52,230,159,62,58,79,171,56,81,61,10,0,43,12,48,9,1,0,1,2,0,89,100,6,29,7,55,43,89,132,119

Secondary structure (DSSP, 8-state):
-PPEEEEEEEESS--EEEE-TTS-EEEEEEEE---B----B----EEEEEEETHHHHHHHHH--TT-EEEEEEEEEEEEEE---EEEEEEEEEEEEEE-SSSEEEEEEE-/----EEEEEEEESSS-EEEE-TTS-EEEEEEEEE--EE---SS-S-EE---EEEEEEEEHHHHHHHHHH--TT-EEEEEEEEEEEE---TTS---EEEEEEEEEEEE-SSSEEEEEEE-

CATH classification: 2.40.50.140

B-factor: mean 31.25, std 12.62, range [17.09, 88.49]

Radius of gyration: 19.39 Å; Cα contacts (8 Å, |Δi|>4): 584; chains: 2; bounding box: 57×57×37 Å